Protein AF-0000000070511626 (afdb_homodimer)

Sequence (344 aa):
MTERQKRLVQNTWAIARKDEVSAGLAIMIALFKQYPEYQKQFKSFKDVPIDELPKNKRFQAHCVSIISTFGKLIELMYDPELMQASLTNVIEKHKTRGQTQEQFEEVSSSRYRGRTREANEKIAEKEKDPFAGIGPNGSDRADYSQGTGDEIAGKWVADPLLQMLQKKEEKTMTERQKRLVQNTWAIARKDEVSAGLAIMIALFKQYPEYQKQFKSFKDVPIDELPKNKRFQAHCVSIISTFGKLIELMYDPELMQASLTNVIEKHKTRGQTQEQFEEVSSSRYRGRTREANEKIAEKEKDPFAGIGPNGSDRADYSQGTGDEIAGKWVADPLLQMLQKKEEKT

Foldseek 3Di:
DDPVLLVQLLVLLVVCLVPQLQLLLLLVLLVCVVPVCVLCLPPVCSPPPSVCLSVDVVSSVVSSVVSVLLNVLSVCVVPVVVSLVSLVVVLVVVVVSPDALVNLCVCLDPVSLVSSVVSVVVVVVVPPPVCPPVDPDPPPPPPCVPQHSSNVCSCVRSVSSNVVNVVVVVVD/DDPVLLVLLLVLLVVCLVPQLQLLLLLVLLVCVVPVCVLCLPPVCSPPPSVCLSVDVVSSVVSSVVSVLLNVLSVCVVPVVVSLVSLVVVLVVVVVSPDALVNLCVCLDPVSLVSSVVSVVVVVVVPPPVCPPVDPDPPPPPPCVPQHSSNSCSCVRSVSSNVVNVVVVVVD

Nearest PDB structures (foldseek):
  8oup-assembly1_A  TM=7.625E-01  e=3.554E-05  Spisula solidissima
  1dm1-assembly1_A  TM=8.086E-01  e=1.405E-04  Aplysia limacina
  5ziq-assembly3_C  TM=8.159E-01  e=4.792E-04  Ramazzottius varieornatus
  2fam-assembly1_A  TM=8.128E-01  e=5.286E-04  Aplysia limacina
  1h97-assembly2_B  TM=7.819E-01  e=2.421E-03  Paramphistomum epiclitum

Secondary structure (DSSP, 8-state):
--HHHHHHHHHHHHHHHHTHHHHHHHHHHHHHHH-GGGGGG-GGGTTS-GGGGGG-HHHHHHHHHHHHHHHHHHHGGGSHHHHHHHHHHHHHHHHHTT--HHHHHHHHSHHHHHHHHHHHHHHHHHS--GGGS-SSSTT----TTSS-HHHHHIIIIIHHHHHHHHHHHHH-/--HHHHHHHHHHHHHHHHTHHHHHHHHHHHHHHH-GGGGGG-GGGTTS-GGGGGG-HHHHHHHHHHHHHHHHHHHGGGSHHHHHHHHHHHHHHHHHTT--HHHHHHHHSHHHHHHHHHHHHHHHHHS--GGGS-SSSTT----TTSS-HHHHHIIIIIHHHHHHHHHHHHH-

InterPro domains:
  IPR000971 Globin [PF00042] (26-108)
  IPR000971 Globin [PS01033] (1-172)
  IPR002336 Erythrocruorin [PR00611] (24-46)
  IPR002336 Erythrocruorin [PR00611] (77-100)
  IPR009050 Globin-like superfamily [SSF46458] (1-109)
  IPR012292 Globin/Protoglobin [G3DSA:1.10.490.10] (2-119)
  IPR044399 Myoglobin-like, M family globin domain [cd01040] (9-107)

pLDDT: mean 70.01, std 22.27, range [26.09, 97.5]

Solvent-accessible surface area (backbone atoms only — not comparable to full-atom values): 18968 Å² total; per-residue (Å²): 133,52,70,69,55,50,50,46,38,50,57,50,45,51,59,44,63,74,40,30,48,62,46,20,44,28,45,50,51,43,46,33,69,74,38,59,72,58,40,60,76,37,80,90,55,38,82,53,54,77,92,50,40,85,74,33,43,57,54,37,26,50,17,32,49,54,43,50,53,53,51,49,46,60,68,28,60,86,40,59,66,41,28,49,29,37,50,48,53,55,50,51,52,44,42,74,73,63,55,47,67,66,57,54,49,49,65,56,27,68,69,43,46,48,45,31,49,53,37,44,50,52,50,54,64,66,47,73,55,78,68,70,68,74,49,77,76,94,74,74,62,71,70,68,79,70,73,40,45,61,49,49,45,40,52,65,48,36,40,54,49,50,51,54,52,53,55,53,56,70,75,96,133,51,71,68,56,51,50,47,40,51,58,52,46,51,60,43,62,74,41,30,48,62,47,21,45,28,44,52,50,44,46,34,70,75,38,60,72,59,41,59,75,36,79,90,54,39,81,55,55,77,92,49,38,86,76,32,43,58,53,37,26,51,18,33,50,54,44,49,52,52,51,50,45,59,70,29,60,87,38,59,66,43,28,50,29,37,51,49,52,55,52,51,52,44,42,74,74,62,56,47,68,67,57,53,50,50,66,57,27,67,68,43,46,50,46,30,50,52,37,44,50,52,49,53,63,66,47,75,56,77,68,69,67,73,50,76,75,92,74,74,62,72,71,71,79,59,82,42,45,61,49,48,45,40,53,64,48,36,43,54,49,51,51,57,52,52,55,53,57,70,75,97

Radius of gyration: 21.23 Å; Cα contacts (8 Å, |Δi|>4): 260; chains: 2; bounding box: 42×58×58 Å

Structure (mmCIF, N/CA/C/O backbone):
data_AF-0000000070511626-model_v1
#
loop_
_entity.id
_entity.type
_entity.pdbx_description
1 polymer 'Globin 1'
#
loop_
_atom_site.group_PDB
_atom_site.id
_atom_site.type_symbol
_atom_site.label_atom_id
_atom_site.label_alt_id
_atom_site.label_comp_id
_atom_site.label_asym_id
_atom_site.label_entity_id
_atom_site.label_seq_id
_atom_site.pdbx_PDB_ins_code
_atom_site.Cartn_x
_atom_site.Cartn_y
_atom_site.Cartn_z
_atom_site.occupancy
_atom_site.B_iso_or_equiv
_atom_site.auth_seq_id
_atom_site.auth_comp_id
_atom_site.auth_asym_id
_atom_site.auth_atom_id
_atom_site.pdbx_PDB_model_num
ATOM 1 N N . MET A 1 1 ? 20.594 5.02 11.664 1 65.75 1 MET A N 1
ATOM 2 C CA . MET A 1 1 ? 19.672 5.125 12.805 1 65.75 1 MET A CA 1
ATOM 3 C C . MET A 1 1 ? 20.078 4.152 13.906 1 65.75 1 MET A C 1
ATOM 5 O O . MET A 1 1 ? 20.422 3.004 13.633 1 65.75 1 MET A O 1
ATOM 9 N N . THR A 1 2 ? 20.031 4.688 15.062 1 73.44 2 THR A N 1
ATOM 10 C CA . THR A 1 2 ? 20.359 3.832 16.203 1 73.44 2 THR A CA 1
ATOM 11 C C . THR A 1 2 ? 19.156 2.967 16.578 1 73.44 2 THR A C 1
ATOM 13 O O . THR A 1 2 ? 18.031 3.232 16.156 1 73.44 2 THR A O 1
ATOM 16 N N . GLU A 1 3 ? 19.453 1.907 17.328 1 80.31 3 GLU A N 1
ATOM 17 C CA . GLU A 1 3 ? 18.391 1.031 17.812 1 80.31 3 GLU A CA 1
ATOM 18 C C . GLU A 1 3 ? 17.375 1.801 18.656 1 80.31 3 GLU A C 1
ATOM 20 O O . GLU A 1 3 ? 16.172 1.541 18.578 1 80.31 3 GLU A O 1
ATOM 25 N N . ARG A 1 4 ? 17.859 2.641 19.469 1 71.56 4 ARG A N 1
ATOM 26 C CA . ARG A 1 4 ? 16.984 3.465 20.312 1 71.56 4 ARG A CA 1
ATOM 27 C C . ARG A 1 4 ? 16.062 4.328 19.453 1 71.56 4 ARG A C 1
ATOM 29 O O . ARG A 1 4 ? 14.875 4.457 19.734 1 71.56 4 ARG A O 1
ATOM 36 N N . GLN A 1 5 ? 16.609 4.906 18.406 1 69.38 5 GLN A N 1
ATOM 37 C CA . GLN A 1 5 ? 15.812 5.711 17.484 1 69.38 5 GLN A CA 1
ATOM 38 C C . GLN A 1 5 ? 14.75 4.867 16.781 1 69.38 5 GLN A C 1
ATOM 40 O O . GLN A 1 5 ? 13.602 5.301 16.641 1 69.38 5 GLN A O 1
ATOM 45 N N . LYS A 1 6 ? 15.156 3.67 16.438 1 74.81 6 LYS A N 1
ATOM 46 C CA . LYS A 1 6 ? 14.219 2.771 15.773 1 74.81 6 LYS A CA 1
ATOM 47 C C . LYS A 1 6 ? 13.055 2.414 16.688 1 74.81 6 LYS A C 1
ATOM 49 O O . LYS A 1 6 ? 11.898 2.424 16.266 1 74.81 6 LYS A O 1
ATOM 54 N N . ARG A 1 7 ? 13.344 2.197 17.875 1 74.25 7 ARG A N 1
ATOM 55 C CA . ARG A 1 7 ? 12.312 1.841 18.844 1 74.25 7 ARG A CA 1
ATOM 56 C C . ARG A 1 7 ? 11.367 3.014 19.094 1 74.25 7 ARG A C 1
ATOM 58 O O . ARG A 1 7 ? 10.164 2.824 19.234 1 74.25 7 ARG A O 1
ATOM 65 N N . LEU A 1 8 ? 11.945 4.16 19.141 1 67 8 LEU A N 1
ATOM 66 C CA . LEU A 1 8 ? 11.141 5.355 19.359 1 67 8 LEU A CA 1
ATOM 67 C C . LEU A 1 8 ? 10.164 5.559 18.203 1 67 8 LEU A C 1
ATOM 69 O O . LEU A 1 8 ? 8.992 5.875 18.422 1 67 8 LEU A O 1
ATOM 73 N N . VAL A 1 9 ? 10.641 5.34 17 1 69.5 9 VAL A N 1
ATOM 74 C CA . VAL A 1 9 ? 9.797 5.477 15.812 1 69.5 9 VAL A CA 1
ATOM 75 C C . VAL A 1 9 ? 8.68 4.438 15.844 1 69.5 9 VAL A C 1
ATOM 77 O O . VAL A 1 9 ? 7.516 4.758 15.602 1 69.5 9 VAL A O 1
ATOM 80 N N . GLN A 1 10 ? 9.039 3.266 16.219 1 74.56 10 GLN A N 1
ATOM 81 C CA . GLN A 1 10 ? 8.07 2.178 16.266 1 74.56 10 GLN A CA 1
ATOM 82 C C . GLN A 1 10 ? 7 2.441 17.328 1 74.56 10 GLN A C 1
ATOM 84 O O . GLN A 1 10 ? 5.812 2.217 17.094 1 74.56 10 GLN A O 1
ATOM 89 N N . ASN A 1 11 ? 7.375 2.926 18.391 1 67.75 11 ASN A N 1
ATOM 90 C CA . ASN A 1 11 ? 6.441 3.195 19.484 1 67.75 11 ASN A CA 1
ATOM 91 C C . ASN A 1 11 ? 5.5 4.348 19.141 1 67.75 11 ASN A C 1
ATOM 93 O O . ASN A 1 11 ? 4.309 4.301 19.453 1 67.75 11 ASN A O 1
ATOM 97 N N . THR A 1 12 ? 6.039 5.332 18.516 1 63.62 12 THR A N 1
ATOM 98 C CA . THR A 1 12 ? 5.23 6.473 18.109 1 63.62 12 THR A CA 1
ATOM 99 C C . THR A 1 12 ? 4.199 6.062 17.062 1 63.62 12 THR A C 1
ATOM 101 O O . THR A 1 12 ? 3.045 6.488 17.109 1 63.62 12 THR A O 1
ATOM 104 N N . TRP A 1 13 ? 4.656 5.18 16.25 1 73.88 13 TRP A N 1
ATOM 105 C CA . TRP A 1 13 ? 3.789 4.75 15.156 1 73.88 13 TRP A CA 1
ATOM 106 C C . TRP A 1 13 ? 2.701 3.807 15.664 1 73.88 13 TRP A C 1
ATOM 108 O O . TRP A 1 13 ? 1.622 3.723 15.07 1 73.88 13 TRP A O 1
ATOM 118 N N . ALA A 1 14 ? 2.967 3.168 16.75 1 70.38 14 ALA A N 1
ATOM 119 C CA . ALA A 1 14 ? 1.997 2.236 17.312 1 70.38 14 ALA A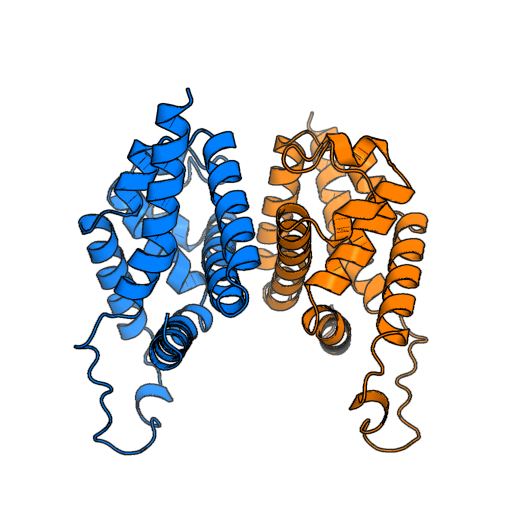 CA 1
ATOM 120 C C . ALA A 1 14 ? 0.678 2.939 17.625 1 70.38 14 ALA A C 1
ATOM 122 O O . ALA A 1 14 ? -0.395 2.352 17.469 1 70.38 14 ALA A O 1
ATOM 123 N N . ILE A 1 15 ? 0.713 4.164 17.906 1 65.56 15 ILE A N 1
ATOM 124 C CA . ILE A 1 15 ? -0.483 4.941 18.219 1 65.56 15 ILE A CA 1
ATOM 125 C C . ILE A 1 15 ? -1.298 5.164 16.953 1 65.56 15 ILE A C 1
ATOM 127 O O . ILE A 1 15 ? -2.516 4.969 16.938 1 65.56 15 ILE A O 1
ATOM 131 N N . ALA A 1 16 ? -0.649 5.586 15.875 1 66.06 16 ALA A N 1
ATOM 132 C CA . ALA A 1 16 ? -1.315 5.824 14.594 1 66.06 16 ALA A CA 1
ATOM 133 C C . ALA A 1 16 ? -1.946 4.539 14.062 1 66.06 16 ALA A C 1
ATOM 135 O O . ALA A 1 16 ? -3.018 4.578 13.453 1 66.06 16 ALA A O 1
ATOM 136 N N . ARG A 1 17 ? -1.312 3.455 14.398 1 76.56 17 ARG A N 1
ATOM 137 C CA . ARG A 1 17 ? -1.762 2.176 13.852 1 76.56 17 ARG A CA 1
ATOM 138 C C . ARG A 1 17 ? -3.025 1.695 14.562 1 76.56 17 ARG A C 1
ATOM 140 O O . ARG A 1 17 ? -3.783 0.895 14.008 1 76.56 17 ARG A O 1
ATOM 147 N N . LYS A 1 18 ? -3.256 2.166 15.734 1 77 18 LYS A N 1
ATOM 148 C CA . LYS A 1 18 ? -4.426 1.73 16.5 1 77 18 LYS A CA 1
ATOM 149 C C . LYS A 1 18 ? -5.719 2.174 15.812 1 77 18 LYS A C 1
ATOM 151 O O . LYS A 1 18 ? -6.719 1.454 15.844 1 77 18 LYS A O 1
ATOM 156 N N . ASP A 1 19 ? -5.699 3.33 15.242 1 80.44 19 ASP A N 1
ATOM 157 C CA . ASP A 1 19 ? -6.812 3.854 14.453 1 80.44 19 ASP A CA 1
ATOM 158 C C . ASP A 1 19 ? -6.316 4.484 13.156 1 80.44 19 ASP A C 1
ATOM 160 O O . ASP A 1 19 ? -6.129 5.703 13.086 1 80.44 19 ASP A O 1
ATOM 164 N N . GLU A 1 20 ? -6.203 3.658 12.242 1 85.19 20 GLU A N 1
ATOM 165 C CA . GLU A 1 20 ? -5.578 4.074 10.992 1 85.19 20 GLU A CA 1
ATOM 166 C C . GLU A 1 20 ? -6.461 5.059 10.234 1 85.19 20 GLU A C 1
ATOM 168 O O . GLU A 1 20 ? -5.957 5.984 9.594 1 85.19 20 GLU A O 1
ATOM 173 N N . VAL A 1 21 ? -7.77 4.887 10.336 1 87.69 21 VAL A N 1
ATOM 174 C CA . VAL A 1 21 ? -8.688 5.793 9.648 1 87.69 21 VAL A CA 1
ATOM 175 C C . VAL A 1 21 ? -8.555 7.199 10.227 1 87.69 21 VAL A C 1
ATOM 177 O O . VAL A 1 21 ? -8.312 8.156 9.484 1 87.69 21 VAL A O 1
ATOM 180 N N . SER A 1 22 ? -8.602 7.297 11.516 1 83.12 22 SER A N 1
ATOM 181 C CA . SER A 1 22 ? -8.531 8.602 12.164 1 83.12 22 SER A CA 1
ATOM 182 C C . SER A 1 22 ? -7.188 9.273 11.922 1 83.12 22 SER A C 1
ATOM 184 O O . SER A 1 22 ? -7.129 10.484 11.664 1 83.12 22 SER A O 1
ATOM 186 N N . ALA A 1 23 ? -6.129 8.484 12.039 1 81.5 23 ALA A N 1
ATOM 187 C CA . ALA A 1 23 ? -4.797 9.039 11.797 1 81.5 23 ALA A CA 1
ATOM 188 C C . ALA A 1 23 ? -4.668 9.547 10.367 1 81.5 23 ALA A C 1
ATOM 190 O O . ALA A 1 23 ? -4.16 10.648 10.133 1 81.5 23 ALA A O 1
ATOM 191 N N . GLY A 1 24 ? -5.125 8.789 9.406 1 86.5 24 GLY A N 1
ATOM 192 C CA . GLY A 1 24 ? -5.086 9.188 8.008 1 86.5 24 GLY A CA 1
ATOM 193 C C . GLY A 1 24 ? -5.941 10.406 7.711 1 86.5 24 GLY A C 1
ATOM 194 O O . GLY A 1 24 ? -5.535 11.289 6.949 1 86.5 24 GLY A O 1
ATOM 195 N N . LEU A 1 25 ? -7.117 10.43 8.305 1 86.38 25 LEU A N 1
ATOM 196 C CA . LEU A 1 25 ? -8 11.578 8.148 1 86.38 25 LEU A CA 1
ATOM 197 C C . LEU A 1 25 ? -7.32 12.859 8.625 1 86.38 25 LEU A C 1
ATOM 199 O O . LEU A 1 25 ? -7.395 13.891 7.961 1 86.38 25 LEU A O 1
ATOM 203 N N . ALA A 1 26 ? -6.707 12.789 9.75 1 79.94 26 ALA A N 1
ATOM 204 C CA . ALA A 1 26 ? -6.047 13.969 10.32 1 79.94 26 ALA A CA 1
ATOM 205 C C . ALA A 1 26 ? -4.996 14.516 9.359 1 79.94 26 ALA A C 1
ATOM 207 O O . ALA A 1 26 ? -4.934 15.727 9.125 1 79.94 26 ALA A O 1
ATOM 208 N N . ILE A 1 27 ? -4.27 13.641 8.75 1 81.44 27 ILE A N 1
ATOM 209 C CA . ILE A 1 27 ? -3.182 14.023 7.859 1 81.44 27 ILE A CA 1
ATOM 210 C C . ILE A 1 27 ? -3.752 14.586 6.559 1 81.44 27 ILE A C 1
ATOM 212 O O . ILE A 1 27 ? -3.354 15.664 6.113 1 81.44 27 ILE A O 1
ATOM 216 N N . MET A 1 28 ? -4.672 13.922 6.012 1 88.56 28 MET A N 1
ATOM 217 C CA . MET A 1 28 ? -5.176 14.266 4.684 1 88.56 28 MET A CA 1
ATOM 218 C C . MET A 1 28 ? -6.074 15.5 4.742 1 88.56 28 MET A C 1
ATOM 220 O O . MET A 1 28 ? -6.031 16.344 3.85 1 88.56 28 MET A O 1
ATOM 224 N N . ILE A 1 29 ? -6.84 15.578 5.762 1 85.81 29 ILE A N 1
ATOM 225 C CA . ILE A 1 29 ? -7.699 16.75 5.91 1 85.81 29 ILE A CA 1
ATOM 226 C C . ILE A 1 29 ? -6.844 18 6.137 1 85.81 29 ILE A C 1
ATOM 228 O O . ILE A 1 29 ? -7.121 19.062 5.574 1 85.81 29 ILE A O 1
ATOM 232 N N . ALA A 1 30 ? -5.801 17.891 6.98 1 80.94 30 ALA A N 1
ATOM 233 C CA . ALA A 1 30 ? -4.879 19.016 7.16 1 80.94 30 ALA A CA 1
ATOM 234 C C . ALA A 1 30 ? -4.277 19.438 5.824 1 80.94 30 ALA A C 1
ATOM 236 O O . ALA A 1 30 ? -4.141 20.641 5.555 1 80.94 30 ALA A O 1
ATOM 237 N N . LEU A 1 31 ? -3.973 18.5 4.973 1 86.06 31 LEU A N 1
ATOM 238 C CA . LEU A 1 31 ? -3.408 18.781 3.658 1 86.06 31 LEU A CA 1
ATOM 239 C C . LEU A 1 31 ? -4.41 19.516 2.783 1 86.06 31 LEU A C 1
ATOM 241 O O . LEU A 1 31 ? -4.074 20.547 2.186 1 86.06 31 LEU A O 1
ATOM 245 N N . PHE A 1 32 ? -5.594 19.062 2.752 1 91.06 32 PHE A N 1
ATOM 246 C CA . PHE A 1 32 ? -6.602 19.641 1.87 1 91.06 32 PHE A CA 1
ATOM 247 C C . PHE A 1 32 ? -7.066 21 2.391 1 91.06 32 PHE A C 1
ATOM 249 O O . PHE A 1 32 ? -7.484 21.859 1.613 1 91.06 32 PHE A O 1
ATOM 256 N N . LYS A 1 33 ? -7.004 21.141 3.65 1 85.75 33 LYS A N 1
ATOM 257 C CA . LYS A 1 33 ? -7.324 22.453 4.203 1 85.75 33 LYS A CA 1
ATOM 258 C C . LYS A 1 33 ? -6.25 23.469 3.852 1 85.75 33 LYS A C 1
ATOM 260 O O . LYS A 1 33 ? -6.559 24.641 3.566 1 85.75 33 LYS A O 1
ATOM 265 N N . GLN A 1 34 ? -5.062 23.031 3.879 1 85 34 GLN A N 1
ATOM 266 C CA . GLN A 1 34 ? -3.949 23.922 3.549 1 85 34 GLN A CA 1
ATOM 267 C C . GLN A 1 34 ? -3.852 24.141 2.043 1 85 34 GLN A C 1
ATOM 269 O O . GLN A 1 34 ? -3.508 25.234 1.592 1 85 34 GLN A O 1
ATOM 274 N N . TYR A 1 35 ? -4.07 23.109 1.291 1 89.25 35 TYR A N 1
ATOM 275 C CA . TYR A 1 35 ? -4.012 23.156 -0.166 1 89.25 35 TYR A CA 1
ATOM 276 C C . TYR A 1 35 ? -5.262 22.531 -0.782 1 89.25 35 TYR A C 1
ATOM 278 O O . TYR A 1 35 ? -5.215 21.422 -1.31 1 89.25 35 TYR A O 1
ATOM 286 N N . PRO A 1 36 ? -6.332 23.312 -0.863 1 92.5 36 PRO A N 1
ATOM 287 C CA . PRO A 1 36 ? -7.617 22.766 -1.303 1 92.5 36 PRO A CA 1
ATOM 288 C C . PRO A 1 36 ? -7.578 22.25 -2.736 1 92.5 36 PRO A C 1
ATOM 290 O O . PRO A 1 36 ? -8.297 21.297 -3.074 1 92.5 36 PRO A O 1
ATOM 293 N N . GLU A 1 37 ? -6.75 22.719 -3.555 1 93 37 GLU A N 1
ATOM 294 C CA . GLU A 1 37 ? -6.676 22.312 -4.953 1 93 37 GLU A CA 1
ATOM 295 C C . GLU A 1 37 ? -6.105 20.906 -5.086 1 93 37 GLU A C 1
ATOM 297 O O . GLU A 1 37 ? -6.301 20.25 -6.109 1 93 37 GLU A O 1
ATOM 302 N N . TYR A 1 38 ? -5.406 20.453 -4.066 1 91.38 38 TYR A N 1
ATOM 303 C CA . TYR A 1 38 ? -4.789 19.141 -4.129 1 91.38 38 TYR A CA 1
ATOM 304 C C . TYR A 1 38 ? -5.848 18.047 -4.16 1 91.38 38 TYR A C 1
ATOM 306 O O . TYR A 1 38 ? -5.609 16.953 -4.699 1 91.38 38 TYR A O 1
ATOM 314 N N . GLN A 1 39 ? -6.984 18.312 -3.586 1 94.38 39 GLN A N 1
ATOM 315 C CA . GLN A 1 39 ? -8.047 17.297 -3.586 1 94.38 39 GLN A CA 1
ATOM 316 C C . GLN A 1 39 ? -8.43 16.906 -5.008 1 94.38 39 GLN A C 1
ATOM 318 O O . GLN A 1 39 ? -8.773 15.758 -5.27 1 94.38 39 GLN A O 1
ATOM 323 N N . LYS A 1 40 ? -8.312 17.781 -5.938 1 94.44 40 LYS A N 1
ATOM 324 C CA . LYS A 1 40 ? -8.711 17.578 -7.328 1 94.44 40 LYS A CA 1
ATOM 325 C C . LYS A 1 40 ? -7.844 16.516 -7.992 1 94.44 40 LYS A C 1
ATOM 327 O O . LYS A 1 40 ? -8.219 15.953 -9.023 1 94.44 40 LYS A O 1
ATOM 332 N N . GLN A 1 41 ? -6.742 16.234 -7.395 1 91.69 41 GLN A N 1
ATOM 333 C CA . GLN A 1 41 ? -5.82 15.25 -7.949 1 91.69 41 GLN A CA 1
ATOM 334 C C . GLN A 1 41 ? -6.242 13.828 -7.582 1 91.69 41 GLN A C 1
ATOM 336 O O . GLN A 1 41 ? -5.664 12.859 -8.07 1 91.69 41 GLN A O 1
ATOM 341 N N . PHE A 1 42 ? -7.227 13.742 -6.73 1 93.5 42 PHE A N 1
ATOM 342 C CA . PHE A 1 42 ? -7.746 12.445 -6.309 1 93.5 42 PHE A CA 1
ATOM 343 C C . PHE A 1 42 ? -9.078 12.148 -6.984 1 93.5 42 PHE A C 1
ATOM 345 O O . PHE A 1 42 ? -10.141 12.523 -6.477 1 93.5 42 PHE A O 1
ATOM 352 N N . LYS A 1 43 ? -9.023 11.391 -8.016 1 91.5 43 LYS A N 1
ATOM 353 C CA . LYS A 1 43 ? -10.164 11.18 -8.898 1 91.5 43 LYS A CA 1
ATOM 354 C C . LYS A 1 43 ? -11.352 10.617 -8.125 1 91.5 43 LYS A C 1
ATOM 356 O O . LYS A 1 43 ? -12.5 10.992 -8.375 1 91.5 43 LYS A O 1
ATOM 361 N N . SER A 1 44 ? -11.188 9.828 -7.199 1 92.12 44 SER A N 1
ATOM 362 C CA . SER A 1 44 ? -12.242 9.07 -6.531 1 92.12 44 SER A CA 1
ATOM 363 C C . SER A 1 44 ? -13.047 9.961 -5.586 1 92.12 44 SER A C 1
ATOM 365 O O . SER A 1 44 ? -14.172 9.625 -5.211 1 92.12 44 SER A O 1
ATOM 367 N N . PHE A 1 45 ? -12.5 11.055 -5.203 1 95.94 45 PHE A N 1
ATOM 368 C CA . PHE A 1 45 ? -13.219 11.906 -4.262 1 95.94 45 PHE A CA 1
ATOM 369 C C . PHE A 1 45 ? -12.914 13.375 -4.508 1 95.94 45 PHE A C 1
ATOM 371 O O . PHE A 1 45 ? -12.953 14.188 -3.584 1 95.94 45 PHE A O 1
ATOM 378 N N . LYS A 1 46 ? -12.617 13.727 -5.719 1 95.38 46 LYS A N 1
ATOM 379 C CA . LYS A 1 46 ? -12.234 15.086 -6.078 1 95.38 46 LYS A CA 1
ATOM 380 C C . LYS A 1 46 ? -13.398 16.047 -5.883 1 95.38 46 LYS A C 1
ATOM 382 O O . LYS A 1 46 ? -13.195 17.234 -5.609 1 95.38 46 LYS A O 1
ATOM 387 N N . ASP A 1 47 ? -14.602 15.547 -5.969 1 95.62 47 ASP A N 1
ATOM 388 C CA . ASP A 1 47 ? -15.766 16.422 -5.938 1 95.62 47 ASP A CA 1
ATOM 389 C C . ASP A 1 47 ? -16.5 16.297 -4.609 1 95.62 47 ASP A C 1
ATOM 391 O O . ASP A 1 47 ? -17.594 16.875 -4.438 1 95.62 47 ASP A O 1
ATOM 395 N N . VAL A 1 48 ? -16.047 15.562 -3.734 1 96.5 48 VAL A N 1
ATOM 396 C CA . VAL A 1 48 ? -16.672 15.414 -2.424 1 96.5 48 VAL A CA 1
ATOM 397 C C . VAL A 1 48 ? -16.359 16.641 -1.562 1 96.5 48 VAL A C 1
ATOM 399 O O . VAL A 1 48 ? -15.203 17.016 -1.407 1 96.5 48 VAL A O 1
ATOM 402 N N . PRO A 1 49 ? -17.391 17.281 -1.027 1 96.81 49 PRO A N 1
ATOM 403 C CA . PRO A 1 49 ? -17.125 18.406 -0.124 1 96.81 49 PRO A CA 1
ATOM 404 C C . PRO A 1 49 ? -16.25 18 1.062 1 96.81 49 PRO A C 1
ATOM 406 O O . PRO A 1 49 ? -16.406 16.906 1.606 1 96.81 49 PRO A O 1
ATOM 409 N N . ILE A 1 50 ? -15.359 18.875 1.494 1 93.5 50 ILE A N 1
ATOM 410 C CA . ILE A 1 50 ? -14.344 18.594 2.502 1 93.5 50 ILE A CA 1
ATOM 411 C C . ILE A 1 50 ? -15.008 18.141 3.795 1 93.5 50 ILE A C 1
ATOM 413 O O . ILE A 1 50 ? -14.484 17.266 4.492 1 93.5 50 ILE A O 1
ATOM 417 N N . ASP A 1 51 ? -16.172 18.672 4.164 1 93.31 51 ASP A N 1
ATOM 418 C CA . ASP A 1 51 ? -16.875 18.344 5.402 1 93.31 51 ASP A CA 1
ATOM 419 C C . ASP A 1 51 ? -17.5 16.953 5.328 1 93.31 51 ASP A C 1
ATOM 421 O O . ASP A 1 51 ? -17.859 16.375 6.355 1 93.31 51 ASP A O 1
ATOM 425 N N . GLU A 1 52 ? -17.531 16.375 4.141 1 96.81 52 GLU A N 1
ATOM 426 C CA . GLU A 1 52 ? -18.141 15.062 3.943 1 96.81 52 GLU A CA 1
ATOM 427 C C . GLU A 1 52 ? -17.062 14 3.729 1 96.81 52 GLU A C 1
ATOM 429 O O . GLU A 1 52 ? -17.359 12.805 3.795 1 96.81 52 GLU A O 1
ATOM 434 N N . LEU A 1 53 ? -15.859 14.414 3.592 1 95.31 53 LEU A N 1
ATOM 435 C CA . LEU A 1 53 ? -14.758 13.508 3.275 1 95.31 53 LEU A CA 1
ATOM 436 C C . LEU A 1 53 ? -14.578 12.469 4.379 1 95.31 53 LEU A C 1
ATOM 438 O O . LEU A 1 53 ? -14.391 11.281 4.094 1 95.31 53 LEU A O 1
ATOM 442 N N . PRO A 1 54 ? -14.727 12.898 5.672 1 93.88 54 PRO A N 1
ATOM 443 C CA . PRO A 1 54 ? -14.477 11.922 6.734 1 93.88 54 PRO A CA 1
ATOM 444 C C . PRO A 1 54 ? -15.438 10.742 6.691 1 93.88 54 PRO A C 1
ATOM 446 O O . PRO A 1 54 ? -15.109 9.656 7.184 1 93.88 54 PRO A O 1
ATOM 449 N N . LYS A 1 55 ? -16.531 10.859 6.043 1 95.38 55 LYS A N 1
ATOM 450 C CA . LYS A 1 55 ? -17.531 9.797 5.992 1 95.38 55 LYS A CA 1
ATOM 451 C C . LYS A 1 55 ? -17.453 9.039 4.672 1 95.38 55 LYS A C 1
ATOM 453 O O . LYS A 1 55 ? -18.094 7.996 4.516 1 95.38 55 LYS A O 1
ATOM 458 N N . ASN A 1 56 ? -16.719 9.523 3.77 1 96.81 56 ASN A N 1
ATOM 459 C CA . ASN A 1 56 ? -16.578 8.891 2.461 1 96.81 56 ASN A CA 1
ATOM 460 C C . ASN A 1 56 ? -15.68 7.656 2.531 1 96.81 56 ASN A C 1
ATOM 462 O O . ASN A 1 56 ? -14.516 7.746 2.926 1 96.81 56 ASN A O 1
ATOM 466 N N . LYS A 1 57 ? -16.172 6.551 2.139 1 95.75 57 LYS A N 1
ATOM 467 C CA . LYS A 1 57 ? -15.461 5.285 2.318 1 95.75 57 LYS A CA 1
ATOM 468 C C . LYS A 1 57 ? -14.234 5.207 1.413 1 95.75 57 LYS A C 1
ATOM 470 O O . LYS A 1 57 ? -13.219 4.617 1.786 1 95.75 57 LYS A O 1
ATOM 475 N N . ARG A 1 58 ? -14.328 5.785 0.253 1 95.88 58 ARG A N 1
ATOM 476 C CA . ARG A 1 58 ? -13.172 5.801 -0.632 1 95.88 58 ARG A CA 1
ATOM 477 C C . ARG A 1 58 ? -12.039 6.641 -0.04 1 95.88 58 ARG A C 1
ATOM 479 O O . ARG A 1 58 ? -10.867 6.262 -0.123 1 95.88 58 ARG A O 1
ATOM 486 N N . PHE A 1 59 ? -12.398 7.723 0.51 1 97.5 59 PHE A N 1
ATOM 487 C CA . PHE A 1 59 ? -11.43 8.578 1.18 1 97.5 59 PHE A CA 1
ATOM 488 C C . PHE A 1 59 ? -10.859 7.887 2.41 1 97.5 59 PHE A C 1
ATOM 490 O O . PHE A 1 59 ? -9.641 7.91 2.635 1 97.5 59 PHE A O 1
ATOM 497 N N . GLN A 1 60 ? -11.648 7.258 3.162 1 96 60 GLN A N 1
ATOM 498 C CA . GLN A 1 60 ? -11.18 6.508 4.324 1 96 60 GLN A CA 1
ATOM 499 C C . GLN A 1 60 ? -10.195 5.418 3.914 1 96 60 GLN A C 1
ATOM 501 O O . GLN A 1 60 ? -9.172 5.215 4.574 1 96 60 GLN A O 1
ATOM 506 N N . ALA A 1 61 ? -10.547 4.75 2.859 1 96.12 61 ALA A N 1
ATOM 507 C CA . ALA A 1 61 ? -9.664 3.701 2.363 1 96.12 61 ALA A CA 1
ATOM 508 C C . ALA A 1 61 ? -8.297 4.27 1.98 1 96.12 61 ALA A C 1
ATOM 510 O O . ALA A 1 61 ? -7.27 3.643 2.227 1 96.12 61 ALA A O 1
ATOM 511 N N . HIS A 1 62 ? -8.297 5.387 1.327 1 95.75 62 HIS A N 1
ATOM 512 C CA . HIS A 1 62 ? -7.031 6.039 1.009 1 95.75 62 HIS A CA 1
ATOM 513 C C . HIS A 1 62 ? -6.258 6.387 2.275 1 95.75 62 HIS A C 1
ATOM 515 O O . HIS A 1 62 ? -5.039 6.219 2.33 1 95.75 62 HIS A O 1
ATOM 521 N N . CYS A 1 63 ? -6.926 6.859 3.277 1 90.69 63 CYS A N 1
ATOM 522 C CA . CYS A 1 63 ? -6.305 7.184 4.559 1 90.69 63 CYS A CA 1
ATOM 523 C C . CYS A 1 63 ? -5.66 5.953 5.18 1 90.69 63 CYS A C 1
ATOM 525 O O . CYS A 1 63 ? -4.516 6.008 5.633 1 90.69 63 CYS A O 1
ATOM 527 N N . VAL A 1 64 ? -6.375 4.895 5.156 1 92 64 VAL A N 1
ATOM 528 C CA . VAL A 1 64 ? -5.836 3.635 5.652 1 92 64 VAL A CA 1
ATOM 529 C C . VAL A 1 64 ? -4.57 3.271 4.879 1 92 64 VAL A C 1
ATOM 531 O O . VAL A 1 64 ? -3.564 2.875 5.473 1 92 64 VAL A O 1
ATOM 534 N N . SER A 1 65 ? -4.621 3.396 3.576 1 94 65 SER A N 1
ATOM 535 C CA . SER A 1 65 ? -3.492 3.041 2.721 1 94 65 SER A CA 1
ATOM 536 C C . SER A 1 65 ? -2.262 3.877 3.053 1 94 65 SER A C 1
ATOM 538 O O . SER A 1 65 ? -1.138 3.369 3.041 1 94 65 SER A O 1
ATOM 540 N N . ILE A 1 66 ? -2.441 5.152 3.309 1 89.75 66 ILE A N 1
ATOM 541 C CA . ILE A 1 66 ? -1.332 6.043 3.637 1 89.75 66 ILE A CA 1
ATOM 542 C C . ILE A 1 66 ? -0.671 5.586 4.934 1 89.75 66 ILE A C 1
ATOM 544 O O . ILE A 1 66 ? 0.553 5.453 5.004 1 89.75 66 ILE A O 1
ATOM 548 N N . ILE A 1 67 ? -1.45 5.324 5.934 1 85 67 ILE A N 1
ATOM 549 C CA . ILE A 1 67 ? -0.936 4.922 7.238 1 85 67 ILE A CA 1
ATOM 550 C C . ILE A 1 67 ? -0.275 3.549 7.129 1 85 67 ILE A C 1
ATOM 552 O O . ILE A 1 67 ? 0.787 3.316 7.715 1 85 67 ILE A O 1
ATOM 556 N N . SER A 1 68 ? -0.886 2.664 6.348 1 89.25 68 SER A N 1
ATOM 557 C CA . SER A 1 68 ? -0.323 1.333 6.145 1 89.25 68 SER A CA 1
ATOM 558 C C . SER A 1 68 ? 1.022 1.406 5.43 1 89.25 68 SER A C 1
ATOM 560 O O . SER A 1 68 ? 1.953 0.672 5.77 1 89.25 68 SER A O 1
ATOM 562 N N . THR A 1 69 ? 1.094 2.215 4.449 1 89.44 69 THR A N 1
ATOM 563 C CA . THR A 1 69 ? 2.338 2.391 3.707 1 89.44 69 THR A CA 1
ATOM 564 C C . THR A 1 69 ? 3.449 2.891 4.625 1 89.44 69 THR A C 1
ATOM 566 O O . THR A 1 69 ? 4.551 2.338 4.633 1 89.44 69 THR A O 1
ATOM 569 N N . PHE A 1 70 ? 3.178 3.867 5.457 1 84.56 70 PHE A N 1
ATOM 570 C CA . PHE A 1 70 ? 4.172 4.371 6.395 1 84.56 70 PHE A CA 1
ATOM 571 C C . PHE A 1 70 ? 4.531 3.312 7.43 1 84.56 70 PHE A C 1
ATOM 573 O O . PHE A 1 70 ? 5.695 3.176 7.809 1 84.56 70 PHE A O 1
ATOM 580 N N . GLY A 1 71 ? 3.531 2.645 7.875 1 84.75 71 GLY A N 1
ATOM 581 C CA . GLY A 1 71 ? 3.791 1.549 8.789 1 84.75 71 GLY A CA 1
ATOM 582 C C . GLY A 1 71 ? 4.73 0.502 8.219 1 84.75 71 GLY A C 1
ATOM 583 O O . GLY A 1 71 ? 5.621 0.012 8.922 1 84.75 71 GLY A O 1
ATOM 584 N N . LYS A 1 72 ? 4.516 0.237 7.031 1 89.88 72 LYS A N 1
ATOM 585 C CA . LYS A 1 72 ? 5.379 -0.753 6.395 1 89.88 72 LYS A CA 1
ATOM 586 C C . LYS A 1 72 ? 6.812 -0.242 6.285 1 89.88 72 LYS A C 1
ATOM 588 O O . LYS A 1 72 ? 7.766 -0.99 6.52 1 89.88 72 LYS A O 1
ATOM 593 N N . LEU A 1 73 ? 6.969 0.998 5.887 1 86.94 73 LEU A N 1
ATOM 594 C CA . LEU A 1 73 ? 8.305 1.583 5.805 1 86.94 73 LEU A CA 1
ATOM 595 C C . LEU A 1 73 ? 9.016 1.496 7.148 1 86.94 73 LEU A C 1
ATOM 597 O O . LEU A 1 73 ? 10.211 1.186 7.203 1 86.94 73 LEU A O 1
ATOM 601 N N . ILE A 1 74 ? 8.312 1.728 8.156 1 83.31 74 ILE A N 1
ATOM 602 C CA . ILE A 1 74 ? 8.883 1.667 9.5 1 83.31 74 ILE A CA 1
ATOM 603 C C . ILE A 1 74 ? 9.312 0.237 9.82 1 83.31 74 ILE A C 1
ATOM 605 O O . ILE A 1 74 ? 10.367 0.018 10.414 1 83.31 74 ILE A O 1
ATOM 609 N N . GLU A 1 75 ? 8.539 -0.696 9.461 1 86.62 75 GLU A N 1
ATOM 610 C CA . GLU A 1 75 ? 8.898 -2.098 9.656 1 86.62 75 GLU A CA 1
ATOM 611 C C . GLU A 1 75 ? 10.164 -2.459 8.883 1 86.62 75 GLU A C 1
ATOM 613 O O . GLU A 1 75 ? 10.938 -3.311 9.32 1 86.62 75 GLU A O 1
ATOM 618 N N . LEU A 1 76 ? 10.398 -1.822 7.789 1 88.88 76 LEU A N 1
ATOM 619 C CA . LEU A 1 76 ? 11.5 -2.172 6.906 1 88.88 76 LEU A CA 1
ATOM 620 C C . LEU A 1 76 ? 12.781 -1.443 7.316 1 88.88 76 LEU A C 1
ATOM 622 O O . LEU A 1 76 ? 13.82 -1.61 6.684 1 88.88 76 LEU A O 1
ATOM 626 N N . MET A 1 77 ? 12.719 -0.711 8.367 1 83.06 77 MET A N 1
ATOM 627 C CA . MET A 1 77 ? 13.867 0.09 8.789 1 83.06 77 MET A CA 1
ATOM 628 C C . MET A 1 77 ? 15.047 -0.801 9.141 1 83.06 77 MET A C 1
ATOM 630 O O . MET A 1 77 ? 16.188 -0.34 9.172 1 83.06 77 MET A O 1
ATOM 634 N N . TYR A 1 78 ? 14.844 -2.041 9.367 1 85.81 78 TYR A N 1
ATOM 635 C CA . TYR A 1 78 ? 15.914 -2.975 9.703 1 85.81 78 TYR A CA 1
ATOM 636 C C . TYR A 1 78 ? 16.578 -3.514 8.438 1 85.81 78 TYR A C 1
ATOM 638 O O . TYR A 1 78 ? 17.578 -4.238 8.516 1 85.81 78 TYR A O 1
ATOM 646 N N . ASP A 1 79 ? 16.109 -3.248 7.289 1 89.12 79 ASP A N 1
ATOM 647 C CA . ASP A 1 79 ? 16.703 -3.482 5.969 1 89.12 79 ASP A CA 1
ATOM 648 C C . ASP A 1 79 ? 16.734 -2.197 5.148 1 89.12 79 ASP A C 1
ATOM 650 O O . ASP A 1 79 ? 15.852 -1.963 4.312 1 89.12 79 ASP A O 1
ATOM 654 N N . PRO A 1 80 ? 17.75 -1.451 5.332 1 85.19 80 PRO A N 1
ATOM 655 C CA . PRO A 1 80 ? 17.797 -0.109 4.746 1 85.19 80 PRO A CA 1
ATOM 656 C C . PRO A 1 80 ? 17.688 -0.125 3.225 1 85.19 80 PRO A C 1
ATOM 658 O O . PRO A 1 80 ? 17.078 0.779 2.637 1 85.19 80 PRO A O 1
ATOM 661 N N . GLU A 1 81 ? 18.234 -1.07 2.561 1 90.56 81 GLU A N 1
ATOM 662 C CA . GLU A 1 81 ? 18.156 -1.146 1.105 1 90.56 81 GLU A CA 1
ATOM 663 C C . GLU A 1 81 ? 16.719 -1.397 0.646 1 90.56 81 GLU A C 1
ATOM 665 O O . GLU A 1 81 ? 16.25 -0.769 -0.303 1 90.56 81 GLU A O 1
ATOM 670 N N . LEU A 1 82 ? 16.109 -2.244 1.351 1 93.19 82 LEU A N 1
ATOM 671 C CA . LEU A 1 82 ? 14.727 -2.557 1.007 1 93.19 82 LEU A CA 1
ATOM 672 C C . LEU A 1 82 ? 13.805 -1.391 1.351 1 93.19 82 LEU A C 1
ATOM 674 O O . LEU A 1 82 ? 12.867 -1.097 0.609 1 93.19 82 LEU A O 1
ATOM 678 N N . MET A 1 83 ? 14.062 -0.8 2.48 1 89 83 MET A N 1
ATOM 679 C CA . MET A 1 83 ? 13.281 0.379 2.85 1 89 83 MET A CA 1
ATOM 680 C C . MET A 1 83 ? 13.406 1.468 1.79 1 89 83 MET A C 1
ATOM 682 O O . MET A 1 83 ? 12.406 2.057 1.377 1 89 83 MET A O 1
ATOM 686 N N . GLN A 1 84 ? 14.609 1.693 1.355 1 86.44 84 GLN A N 1
ATOM 687 C CA . GLN A 1 84 ? 14.852 2.713 0.342 1 86.44 84 GLN A CA 1
ATOM 688 C C . GLN A 1 84 ? 14.164 2.361 -0.973 1 86.44 84 GLN A C 1
ATOM 690 O O . GLN A 1 84 ? 13.602 3.236 -1.64 1 86.44 84 GLN A O 1
ATOM 695 N N . ALA A 1 85 ? 14.266 1.177 -1.354 1 91.88 85 ALA A N 1
ATOM 696 C CA . ALA A 1 85 ? 13.594 0.731 -2.57 1 91.88 85 ALA A CA 1
ATOM 697 C C . ALA A 1 85 ? 12.086 0.936 -2.471 1 91.88 85 ALA A C 1
ATOM 699 O O . ALA A 1 85 ? 11.445 1.371 -3.43 1 91.88 85 ALA A O 1
ATOM 700 N N . SER A 1 86 ? 11.5 0.597 -1.294 1 92.44 86 SER A N 1
ATOM 701 C CA . SER A 1 86 ? 10.07 0.771 -1.072 1 92.44 86 SER A CA 1
ATOM 702 C C . SER A 1 86 ? 9.672 2.24 -1.154 1 92.44 86 SER A C 1
ATOM 704 O O . SER A 1 86 ? 8.672 2.584 -1.788 1 92.44 86 SER A O 1
ATOM 706 N N . LEU A 1 87 ? 10.438 3.027 -0.538 1 87.12 87 LEU A N 1
ATOM 707 C CA . LEU A 1 87 ? 10.18 4.461 -0.581 1 87.12 87 LEU A CA 1
ATOM 708 C C . LEU A 1 87 ? 10.273 4.988 -2.01 1 87.12 87 LEU A C 1
ATOM 710 O O . LEU A 1 87 ? 9.438 5.793 -2.434 1 87.12 87 LEU A O 1
ATOM 714 N N . THR A 1 88 ? 11.242 4.57 -2.719 1 86.88 88 THR A N 1
ATOM 715 C CA . THR A 1 88 ? 11.398 4.969 -4.113 1 86.88 88 THR A CA 1
ATOM 716 C C . THR A 1 88 ? 10.18 4.566 -4.934 1 86.88 88 THR A C 1
ATOM 718 O O . THR A 1 88 ? 9.688 5.344 -5.754 1 86.88 88 THR A O 1
ATOM 721 N N . ASN A 1 89 ? 9.711 3.385 -4.691 1 90.94 89 ASN A N 1
ATOM 722 C CA . ASN A 1 89 ? 8.508 2.936 -5.391 1 90.94 89 ASN A CA 1
ATOM 723 C C . ASN A 1 89 ? 7.324 3.854 -5.109 1 90.94 89 ASN A C 1
ATOM 725 O O . ASN A 1 89 ? 6.57 4.195 -6.023 1 90.94 89 ASN A O 1
ATOM 729 N N . VAL A 1 90 ? 7.148 4.285 -3.875 1 88.62 90 VAL A N 1
ATOM 730 C CA . VAL A 1 90 ? 6.047 5.156 -3.492 1 88.62 90 VAL A CA 1
ATOM 731 C C . VAL A 1 90 ? 6.184 6.504 -4.195 1 88.62 90 VAL A C 1
ATOM 733 O O . VAL A 1 90 ? 5.223 7.012 -4.781 1 88.62 90 VAL A O 1
ATOM 736 N N . ILE A 1 91 ? 7.355 7.016 -4.168 1 83.56 91 ILE A N 1
ATOM 737 C CA . ILE A 1 91 ? 7.621 8.32 -4.766 1 83.56 91 ILE A CA 1
ATOM 738 C C . ILE A 1 91 ? 7.379 8.258 -6.273 1 83.56 91 ILE A C 1
ATOM 740 O O . ILE A 1 91 ? 6.734 9.141 -6.84 1 83.56 91 ILE A O 1
ATOM 744 N N . GLU A 1 92 ? 7.887 7.281 -6.91 1 85.69 92 GLU A N 1
ATOM 745 C CA . GLU A 1 92 ? 7.738 7.141 -8.352 1 85.69 92 GLU A CA 1
ATOM 746 C C . GLU A 1 92 ? 6.27 7.008 -8.75 1 85.69 92 GLU A C 1
ATOM 748 O O . GLU A 1 92 ? 5.848 7.547 -9.773 1 85.69 92 GLU A O 1
ATOM 753 N N . LYS A 1 93 ? 5.523 6.316 -7.949 1 87.88 93 LYS A N 1
ATOM 754 C CA . LYS A 1 93 ? 4.09 6.211 -8.211 1 87.88 93 LYS A CA 1
ATOM 755 C C . LYS A 1 93 ? 3.418 7.578 -8.164 1 87.88 93 LYS A C 1
ATOM 757 O O . LYS A 1 93 ? 2.57 7.895 -9 1 87.88 93 LYS A O 1
ATOM 762 N N . HIS A 1 94 ? 3.742 8.398 -7.211 1 86.81 94 HIS A N 1
ATOM 763 C CA . HIS A 1 94 ? 3.162 9.734 -7.094 1 86.81 94 HIS A CA 1
ATOM 764 C C . HIS A 1 94 ? 3.625 10.641 -8.234 1 86.81 94 HIS A C 1
ATOM 766 O O . HIS A 1 94 ? 2.842 11.43 -8.758 1 86.81 94 HIS A O 1
ATOM 772 N N . LYS A 1 95 ? 4.84 10.438 -8.633 1 83 95 LYS A N 1
ATOM 773 C CA . LYS A 1 95 ? 5.328 11.203 -9.773 1 83 95 LYS A CA 1
ATOM 774 C C . LYS A 1 95 ? 4.59 10.82 -11.055 1 83 95 LYS A C 1
ATOM 776 O O . LYS A 1 95 ? 4.227 11.688 -11.852 1 83 95 LYS A O 1
ATOM 781 N N . THR A 1 96 ? 4.43 9.594 -11.188 1 84.62 96 THR A N 1
ATOM 782 C CA . THR A 1 96 ? 3.725 9.086 -12.359 1 84.62 96 THR A CA 1
ATOM 783 C C . THR A 1 96 ? 2.297 9.625 -12.414 1 84.62 96 THR A C 1
ATOM 785 O O . THR A 1 96 ? 1.733 9.812 -13.492 1 84.62 96 THR A O 1
ATOM 788 N N . ARG A 1 97 ? 1.734 9.914 -11.258 1 85.69 97 ARG A N 1
ATOM 789 C CA . ARG A 1 97 ? 0.379 10.445 -11.18 1 85.69 97 ARG A CA 1
ATOM 790 C C . ARG A 1 97 ? 0.373 11.953 -11.414 1 85.69 97 ARG A C 1
ATOM 792 O O . ARG A 1 97 ? -0.691 12.578 -11.469 1 85.69 97 ARG A O 1
ATOM 799 N N . GLY A 1 98 ? 1.529 12.57 -11.414 1 84.19 98 GLY A N 1
ATOM 800 C CA . GLY A 1 98 ? 1.606 13.977 -11.789 1 84.19 98 GLY A CA 1
ATOM 801 C C . GLY A 1 98 ? 2.01 14.875 -10.633 1 84.19 98 GLY A C 1
ATOM 802 O O . GLY A 1 98 ? 2.041 16.109 -10.781 1 84.19 98 GLY A O 1
ATOM 803 N N . GLN A 1 99 ? 2.318 14.266 -9.516 1 85.94 99 GLN A N 1
ATOM 804 C CA . GLN A 1 99 ? 2.738 15.102 -8.398 1 85.94 99 GLN A CA 1
ATOM 805 C C . GLN A 1 99 ? 4.086 15.758 -8.68 1 85.94 99 GLN A C 1
ATOM 807 O O . GLN A 1 99 ? 4.992 15.117 -9.219 1 85.94 99 GLN A O 1
ATOM 812 N N . THR A 1 100 ? 4.102 17.016 -8.352 1 81.25 100 THR A N 1
ATOM 813 C CA . THR A 1 100 ? 5.289 17.812 -8.656 1 81.25 100 THR A CA 1
ATOM 814 C C . THR A 1 100 ? 6.246 17.812 -7.469 1 81.25 100 THR A C 1
ATOM 816 O O . THR A 1 100 ? 5.871 17.438 -6.355 1 81.25 100 THR A O 1
ATOM 819 N N . GLN A 1 101 ? 7.469 18.234 -7.777 1 79.12 101 GLN A N 1
ATOM 820 C CA . GLN A 1 101 ? 8.461 18.391 -6.719 1 79.12 101 GLN A CA 1
ATOM 821 C C . GLN A 1 101 ? 7.992 19.375 -5.664 1 79.12 101 GLN A C 1
ATOM 823 O O . GLN A 1 101 ? 8.211 19.172 -4.469 1 79.12 101 GLN A O 1
ATOM 828 N N . GLU A 1 102 ? 7.375 20.406 -6.117 1 80.31 102 GLU A N 1
ATOM 829 C CA . GLU A 1 102 ? 6.855 21.438 -5.211 1 80.31 102 GLU A CA 1
ATOM 830 C C . GLU A 1 102 ? 5.832 20.844 -4.246 1 80.31 102 GLU A C 1
ATOM 832 O O . GLU A 1 102 ? 5.848 21.156 -3.053 1 80.31 102 GLU A O 1
ATOM 837 N N . GLN A 1 103 ? 5.004 20.031 -4.711 1 80.88 103 GLN A N 1
ATOM 838 C CA . GLN A 1 103 ? 3.982 19.406 -3.875 1 80.88 103 GLN A CA 1
ATOM 839 C C . GLN A 1 103 ? 4.609 18.5 -2.816 1 80.88 103 GLN A C 1
ATOM 841 O O . GLN A 1 103 ? 4.16 18.484 -1.669 1 80.88 103 GLN A O 1
ATOM 846 N N . PHE A 1 104 ? 5.633 17.812 -3.215 1 78.12 104 PHE A N 1
ATOM 847 C CA . PHE A 1 104 ? 6.352 16.984 -2.256 1 78.12 104 PHE A CA 1
ATOM 848 C C . PHE A 1 104 ? 7.008 17.844 -1.181 1 78.12 104 PHE A C 1
ATOM 850 O O . PHE A 1 104 ? 6.984 17.484 0.001 1 78.12 104 PHE A O 1
ATOM 857 N N . GLU A 1 105 ? 7.566 18.891 -1.589 1 75.56 105 GLU A N 1
ATOM 858 C CA . GLU A 1 105 ? 8.211 19.812 -0.65 1 75.56 105 GLU A CA 1
ATOM 859 C C . GLU A 1 105 ? 7.191 20.406 0.316 1 75.56 105 GLU A C 1
ATOM 861 O O . GLU A 1 105 ? 7.484 20.594 1.499 1 75.56 105 GLU A O 1
ATOM 866 N N . GLU A 1 106 ? 6.09 20.703 -0.182 1 77.25 106 GLU A N 1
ATOM 867 C CA . GLU A 1 106 ? 5.039 21.281 0.657 1 77.25 106 GLU A CA 1
ATOM 868 C C . GLU A 1 106 ? 4.602 20.297 1.739 1 77.25 106 GLU A C 1
ATOM 870 O O . GLU A 1 106 ? 4.453 20.672 2.904 1 77.25 106 GLU A O 1
ATOM 875 N N . VAL A 1 107 ? 4.422 19.031 1.355 1 76.94 107 VAL A N 1
ATOM 876 C CA . VAL A 1 107 ? 3.975 18.031 2.314 1 76.94 107 VAL A CA 1
ATOM 877 C C . VAL A 1 107 ? 5.09 17.75 3.32 1 76.94 107 VAL A C 1
ATOM 879 O O . VAL A 1 107 ? 4.82 17.344 4.457 1 76.94 107 VAL A O 1
ATOM 882 N N . SER A 1 108 ? 6.297 17.984 2.904 1 69.38 108 SER A N 1
ATOM 883 C CA . SER A 1 108 ? 7.438 17.766 3.783 1 69.38 108 SER A CA 1
ATOM 884 C C . SER A 1 108 ? 7.754 19 4.617 1 69.38 108 SER A C 1
ATOM 886 O O . SER A 1 108 ? 8.633 18.969 5.477 1 69.38 108 SER A O 1
ATOM 888 N N . SER A 1 109 ? 7.098 20.031 4.355 1 68.56 109 SER A N 1
ATOM 889 C CA . SER A 1 109 ? 7.395 21.312 5 1 68.56 109 SER A CA 1
ATOM 890 C C . SER A 1 109 ? 7.043 21.266 6.484 1 68.56 109 SER A C 1
ATOM 892 O O . SER A 1 109 ? 6.184 20.5 6.906 1 68.56 109 SER A O 1
ATOM 894 N N . SER A 1 110 ? 7.781 22.125 7.16 1 62.78 110 SER A N 1
ATOM 895 C CA . SER A 1 110 ? 7.547 22.234 8.594 1 62.78 110 SER A CA 1
ATOM 896 C C . SER A 1 110 ? 6.117 22.688 8.883 1 62.78 110 SER A C 1
ATOM 898 O O . SER A 1 110 ? 5.508 22.25 9.859 1 62.78 110 SER A O 1
ATOM 900 N N . ARG A 1 111 ? 5.688 23.531 8.094 1 63.06 111 ARG A N 1
ATOM 901 C CA . ARG A 1 111 ? 4.324 24.016 8.281 1 63.06 111 ARG A CA 1
ATOM 902 C C . ARG A 1 111 ? 3.32 22.859 8.203 1 63.06 111 ARG A C 1
ATOM 904 O O . ARG A 1 111 ? 2.422 22.766 9.047 1 63.06 111 ARG A O 1
ATOM 911 N N . TYR A 1 112 ? 3.41 22.094 7.277 1 63.88 112 TYR A N 1
ATOM 912 C CA . TYR A 1 112 ? 2.506 20.953 7.137 1 63.88 112 TYR A CA 1
ATOM 913 C C . TYR A 1 112 ? 2.68 19.984 8.289 1 63.88 112 TYR A C 1
ATOM 915 O O . TYR A 1 112 ? 1.695 19.484 8.844 1 63.88 112 TYR A O 1
ATOM 923 N N . ARG A 1 113 ? 3.848 19.828 8.633 1 63.72 113 ARG A N 1
ATOM 924 C CA . ARG A 1 113 ? 4.117 18.922 9.75 1 63.72 113 ARG A CA 1
ATOM 925 C C . ARG A 1 113 ? 3.469 19.422 11.031 1 63.72 113 ARG A C 1
ATOM 927 O O . ARG A 1 113 ? 2.943 18.625 11.82 1 63.72 113 ARG A O 1
ATOM 934 N N . GLY A 1 114 ? 3.6 20.594 11.133 1 59.16 114 GLY A N 1
ATOM 935 C CA . GLY A 1 114 ? 2.957 21.203 12.297 1 59.16 114 GLY A CA 1
ATOM 936 C C . GLY A 1 114 ? 1.452 21 12.312 1 59.16 114 GLY A C 1
ATOM 937 O O . GLY A 1 114 ? 0.875 20.672 13.344 1 59.16 114 GLY A O 1
ATOM 938 N N . ARG A 1 115 ? 0.934 21.141 11.25 1 59.28 115 ARG A N 1
ATOM 939 C CA . ARG A 1 115 ? -0.516 21 11.148 1 59.28 115 ARG A CA 1
ATOM 940 C C . ARG A 1 115 ? -0.953 19.562 11.391 1 59.28 115 ARG A C 1
ATOM 942 O O . ARG A 1 115 ? -1.967 19.328 12.047 1 59.28 115 ARG A O 1
ATOM 949 N N . THR A 1 116 ? -0.224 18.688 10.867 1 58.72 116 THR A N 1
ATOM 950 C CA . THR A 1 116 ? -0.53 17.281 11.055 1 58.72 116 THR A CA 1
ATOM 951 C C . THR A 1 116 ? -0.41 16.891 12.531 1 58.72 116 THR A C 1
ATOM 953 O O . THR A 1 116 ? -1.216 16.125 13.039 1 58.72 116 THR A O 1
ATOM 956 N N . ARG A 1 117 ? 0.56 17.438 13.102 1 62.09 117 ARG A N 1
ATOM 957 C CA . ARG A 1 117 ? 0.746 17.188 14.531 1 62.09 117 ARG A CA 1
ATOM 958 C C . ARG A 1 117 ? -0.456 17.672 15.328 1 62.09 117 ARG A C 1
ATOM 960 O O . ARG A 1 117 ? -0.953 16.969 16.203 1 62.09 117 ARG A O 1
ATOM 967 N N . GLU A 1 118 ? -0.854 18.828 15.047 1 58.28 118 GLU A N 1
ATOM 968 C CA . GLU A 1 118 ? -2.012 19.391 15.727 1 58.28 118 GLU A CA 1
ATOM 969 C C . GLU A 1 118 ? -3.262 18.547 15.5 1 58.28 118 GLU A C 1
ATOM 971 O O . GLU A 1 118 ? -4.027 18.312 16.438 1 58.28 118 GLU A O 1
ATOM 976 N N . ALA A 1 119 ? -3.408 18.141 14.367 1 55.78 119 ALA A N 1
ATOM 977 C CA . ALA A 1 119 ? -4.578 17.328 14.031 1 55.78 119 ALA A CA 1
ATOM 978 C C . ALA A 1 119 ? -4.551 15.992 14.758 1 55.78 119 ALA A C 1
ATOM 980 O O . ALA A 1 119 ? -5.578 15.539 15.266 1 55.78 119 ALA A O 1
ATOM 981 N N . ASN A 1 120 ? -3.377 15.469 14.789 1 55.81 120 ASN A N 1
ATOM 982 C CA . ASN A 1 120 ? -3.217 14.195 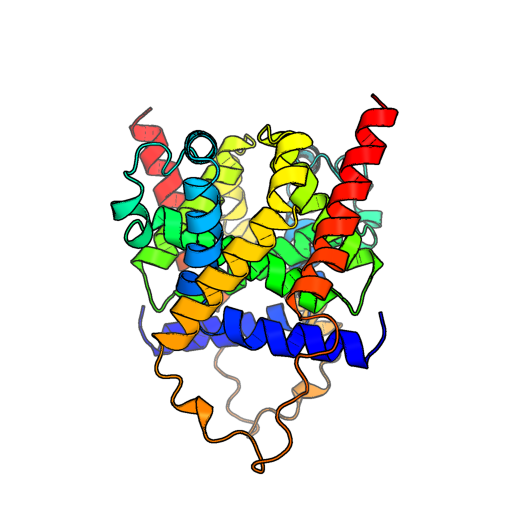15.484 1 55.81 120 ASN A CA 1
ATOM 983 C C . ASN A 1 120 ? -3.48 14.336 16.984 1 55.81 120 ASN A C 1
ATOM 985 O O . ASN A 1 120 ? -4.078 13.453 17.594 1 55.81 120 ASN A O 1
ATOM 989 N N . GLU A 1 121 ? -2.988 15.375 17.516 1 57.91 121 GLU A N 1
ATOM 990 C CA . GLU A 1 121 ? -3.207 15.648 18.922 1 57.91 121 GLU A CA 1
ATOM 991 C C . GLU A 1 121 ? -4.691 15.805 19.234 1 57.91 121 GLU A C 1
ATOM 993 O O . GLU A 1 121 ? -5.168 15.328 20.266 1 57.91 121 GLU A O 1
ATOM 998 N N . LYS A 1 122 ? -5.355 16.422 18.438 1 56.94 122 LYS A N 1
ATOM 999 C CA . LYS A 1 122 ? -6.793 16.609 18.625 1 56.94 122 LYS A CA 1
ATOM 1000 C C . LYS A 1 122 ? -7.535 15.273 18.578 1 56.94 122 LYS A C 1
ATOM 1002 O O . LYS A 1 122 ? -8.469 15.055 19.344 1 56.94 122 LYS A O 1
ATOM 1007 N N . ILE A 1 123 ? -7.168 14.523 17.75 1 53.66 123 ILE A N 1
ATOM 1008 C CA . ILE A 1 123 ? -7.785 13.203 17.625 1 53.66 123 ILE A CA 1
ATOM 1009 C C . ILE A 1 123 ? -7.43 12.359 18.859 1 53.66 123 ILE A C 1
ATOM 1011 O O . ILE A 1 123 ? -8.289 11.656 19.406 1 53.66 123 ILE A O 1
ATOM 1015 N N . ALA A 1 124 ? -6.191 12.414 19.172 1 51.38 124 ALA A N 1
ATOM 1016 C CA . ALA A 1 124 ? -5.746 11.695 20.359 1 51.38 124 ALA A CA 1
ATOM 1017 C C . ALA A 1 124 ? -6.508 12.156 21.594 1 51.38 124 ALA A C 1
ATOM 1019 O O . ALA A 1 124 ? -6.812 11.359 22.484 1 51.38 124 ALA A O 1
ATOM 1020 N N . GLU A 1 125 ? -6.719 13.367 21.688 1 53.34 125 GLU A N 1
ATOM 1021 C CA . GLU A 1 125 ? -7.457 13.93 22.812 1 53.34 125 GLU A CA 1
ATOM 1022 C C . GLU A 1 125 ? -8.906 13.453 22.828 1 53.34 125 GLU A C 1
ATOM 1024 O O . GLU A 1 125 ? -9.492 13.242 23.891 1 53.34 125 GLU A O 1
ATOM 1029 N N . LYS A 1 126 ? -9.531 13.438 21.703 1 49.66 126 LYS A N 1
ATOM 1030 C CA . LYS A 1 126 ? -10.914 12.977 21.609 1 49.66 126 LYS A CA 1
ATOM 1031 C C . LYS A 1 126 ? -11.023 11.492 21.969 1 49.66 126 LYS A C 1
ATOM 1033 O O . LYS A 1 126 ? -12.055 11.047 22.484 1 49.66 126 LYS A O 1
ATOM 1038 N N . GLU A 1 127 ? -10.203 10.758 21.5 1 43.22 127 GLU A N 1
ATOM 1039 C CA . GLU A 1 127 ? -10.203 9.344 21.859 1 43.22 127 GLU A CA 1
ATOM 1040 C C . GLU A 1 127 ? -9.75 9.148 23.312 1 43.22 127 GLU A C 1
ATOM 1042 O O . GLU A 1 127 ? -8.672 9.609 23.688 1 43.22 127 GLU A O 1
ATOM 1047 N N . LYS A 1 128 ? -10.727 9.367 24.312 1 42.38 128 LYS A N 1
ATOM 1048 C CA . LYS A 1 128 ? -10.492 9.008 25.703 1 42.38 128 LYS A CA 1
ATOM 1049 C C . LYS A 1 128 ? -9.641 7.746 25.812 1 42.38 128 LYS A C 1
ATOM 1051 O O . LYS A 1 128 ? -10.117 6.641 25.547 1 42.38 128 LYS A O 1
ATOM 1056 N N . ASP A 1 129 ? -8.586 7.676 25.391 1 35.34 129 ASP A N 1
ATOM 1057 C CA . ASP A 1 129 ? -7.758 6.48 25.516 1 35.34 129 ASP A CA 1
ATOM 1058 C C . ASP A 1 129 ? -7.844 5.895 26.922 1 35.34 129 ASP A C 1
ATOM 1060 O O . ASP A 1 129 ? -7.395 6.516 27.875 1 35.34 129 ASP A O 1
ATOM 1064 N N . PRO A 1 130 ? -8.812 5.078 27.297 1 33.94 130 PRO A N 1
ATOM 1065 C CA . PRO A 1 130 ? -8.773 4.453 28.625 1 33.94 130 PRO A CA 1
ATOM 1066 C C . PRO A 1 130 ? -7.371 3.984 29.016 1 33.94 130 PRO A C 1
ATOM 1068 O O . PRO A 1 130 ? -7.133 3.621 30.156 1 33.94 130 PRO A O 1
ATOM 1071 N N . PHE A 1 131 ? -6.707 3.52 28.016 1 31.34 131 PHE A N 1
ATOM 1072 C CA . PHE A 1 131 ? -5.371 3 28.297 1 31.34 131 PHE A CA 1
ATOM 1073 C C . PHE A 1 131 ? -4.391 4.137 28.562 1 31.34 131 PHE A C 1
ATOM 1075 O O . PHE A 1 131 ? -3.186 3.912 28.672 1 31.34 131 PHE A O 1
ATOM 1082 N N . ALA A 1 132 ? -4.746 5.344 28.594 1 30.98 132 ALA A N 1
ATOM 1083 C CA . ALA A 1 132 ? -3.949 6.449 29.125 1 30.98 132 ALA A CA 1
ATOM 1084 C C . ALA A 1 132 ? -3.266 6.055 30.438 1 30.98 132 ALA A C 1
ATOM 1086 O O . ALA A 1 132 ? -2.168 6.527 30.734 1 30.98 132 ALA A O 1
ATOM 1087 N N . GLY A 1 133 ? -4.035 5.434 31.297 1 29.98 133 GLY A N 1
ATOM 1088 C CA . GLY A 1 133 ? -3.539 5.188 32.656 1 29.98 133 GLY A CA 1
ATOM 1089 C C . GLY A 1 133 ? -2.504 4.078 32.719 1 29.98 133 GLY A C 1
ATOM 1090 O O . GLY A 1 133 ? -1.86 3.879 33.75 1 29.98 133 GLY A O 1
ATOM 1091 N N . ILE A 1 134 ? -2.787 3.018 32.125 1 29.41 134 ILE A N 1
ATOM 1092 C CA . ILE A 1 134 ? -2.078 1.837 32.594 1 29.41 134 ILE A CA 1
ATOM 1093 C C . ILE A 1 134 ? -0.644 1.847 32.062 1 29.41 134 ILE A C 1
ATOM 1095 O O . ILE A 1 134 ? -0.249 0.962 31.312 1 29.41 134 ILE A O 1
ATOM 1099 N N . GLY A 1 135 ? -0.055 3.004 31.547 1 28.88 135 GLY A N 1
ATOM 1100 C CA . GLY A 1 135 ? 1.374 2.842 31.344 1 28.88 135 GLY A CA 1
ATOM 1101 C C . GLY A 1 135 ? 2.117 2.404 32.594 1 28.88 135 GLY A C 1
ATOM 1102 O O . GLY A 1 135 ? 1.587 2.494 33.688 1 28.88 135 GLY A O 1
ATOM 1103 N N . PRO A 1 136 ? 3.092 1.504 32.5 1 26.09 136 PRO A N 1
ATOM 1104 C CA . PRO A 1 136 ? 3.674 1.218 33.812 1 26.09 136 PRO A CA 1
ATOM 1105 C C . PRO A 1 136 ? 3.592 2.406 34.781 1 26.09 136 PRO A C 1
ATOM 1107 O O . PRO A 1 136 ? 3.193 3.502 34.375 1 26.09 136 PRO A O 1
ATOM 1110 N N . ASN A 1 137 ? 4.668 2.568 35.719 1 28.19 137 ASN A N 1
ATOM 1111 C CA . ASN A 1 137 ? 4.867 3.574 36.75 1 28.19 137 ASN A CA 1
ATOM 1112 C C . ASN A 1 137 ? 4.59 4.98 36.219 1 28.19 137 ASN A C 1
ATOM 1114 O O . ASN A 1 137 ? 4.621 5.219 35.031 1 28.19 137 ASN A O 1
ATOM 1118 N N . GLY A 1 138 ? 3.996 6.059 37.031 1 28.17 138 GLY A N 1
ATOM 1119 C CA . GLY A 1 138 ? 3.805 7.5 37.062 1 28.17 138 GLY A CA 1
ATOM 1120 C C . GLY A 1 138 ? 4.809 8.258 36.219 1 28.17 138 GLY A C 1
ATOM 1121 O O . GLY A 1 138 ? 4.516 9.352 35.719 1 28.17 138 GLY A O 1
ATOM 1122 N N . SER A 1 139 ? 6.145 8.188 36.438 1 27.17 139 SER A N 1
ATOM 1123 C CA . SER A 1 139 ? 7.309 8.977 36.062 1 27.17 139 SER A CA 1
ATOM 1124 C C . SER A 1 139 ? 7.57 8.898 34.562 1 27.17 139 SER A C 1
ATOM 1126 O O . SER A 1 139 ? 8.234 9.766 34 1 27.17 139 SER A O 1
ATOM 1128 N N . ASP A 1 140 ? 7.535 7.691 34.062 1 26.84 140 ASP A N 1
ATOM 1129 C CA . ASP A 1 140 ? 8.266 7.652 32.812 1 26.84 140 ASP A CA 1
ATOM 1130 C C . ASP A 1 140 ? 7.465 8.32 31.688 1 26.84 140 ASP A C 1
ATOM 1132 O O . ASP A 1 140 ? 6.641 7.68 31.031 1 26.84 140 ASP A O 1
ATOM 1136 N N . ARG A 1 141 ? 6.781 9.422 31.859 1 28 141 ARG A N 1
ATOM 1137 C CA . ARG A 1 141 ? 6.531 10.445 30.844 1 28 141 ARG A CA 1
ATOM 1138 C C . ARG A 1 141 ? 7.617 10.43 29.766 1 28 141 ARG A C 1
ATOM 1140 O O . ARG A 1 141 ? 8.758 10.828 30.031 1 28 141 ARG A O 1
ATOM 1147 N N . ALA A 1 142 ? 7.75 9.375 29.094 1 29.59 142 ALA A N 1
ATOM 1148 C CA . ALA A 1 142 ? 8.836 9.5 28.125 1 29.59 142 ALA A CA 1
ATOM 1149 C C . ALA A 1 142 ? 8.93 10.93 27.594 1 29.59 142 ALA A C 1
ATOM 1151 O O . ALA A 1 142 ? 7.914 11.578 27.344 1 29.59 142 ALA A O 1
ATOM 1152 N N . ASP A 1 143 ? 9.898 11.648 28 1 27.45 143 ASP A N 1
ATOM 1153 C CA . ASP A 1 143 ? 10.375 12.945 27.547 1 27.45 143 ASP A CA 1
ATOM 1154 C C . ASP A 1 143 ? 10.203 13.102 26.031 1 27.45 143 ASP A C 1
ATOM 1156 O O . ASP A 1 143 ? 10.922 12.477 25.25 1 27.45 143 ASP A O 1
ATOM 1160 N N . TYR A 1 144 ? 9.062 13.125 25.531 1 30.14 144 TYR A N 1
ATOM 1161 C CA . TYR A 1 144 ? 8.672 13.586 24.203 1 30.14 144 TYR A CA 1
ATOM 1162 C C . TYR A 1 144 ? 9.531 14.766 23.766 1 30.14 144 TYR A C 1
ATOM 1164 O O . TYR A 1 144 ? 9.234 15.414 22.766 1 30.14 144 TYR A O 1
ATOM 1172 N N . SER A 1 145 ? 10.234 15.352 24.594 1 28.11 145 SER A N 1
ATOM 1173 C CA . SER A 1 145 ? 11.133 16.469 24.297 1 28.11 145 SER A CA 1
ATOM 1174 C C . SER A 1 145 ? 12.156 16.078 23.234 1 28.11 145 SER A C 1
ATOM 1176 O O . SER A 1 145 ? 12.648 16.938 22.5 1 28.11 145 SER A O 1
ATOM 1178 N N . GLN A 1 146 ? 12.93 14.938 23.344 1 27.47 146 GLN A N 1
ATOM 1179 C CA . GLN A 1 146 ? 14.023 14.609 22.438 1 27.47 146 GLN A CA 1
ATOM 1180 C C . GLN A 1 146 ? 13.508 13.977 21.156 1 27.47 146 GLN A C 1
ATOM 1182 O O . GLN A 1 146 ? 12.766 12.992 21.203 1 27.47 146 GLN A O 1
ATOM 1187 N N . GLY A 1 147 ? 13.562 14.508 19.812 1 34.47 147 GLY A N 1
ATOM 1188 C CA . GLY A 1 147 ? 13.062 14.555 18.438 1 34.47 147 GLY A CA 1
ATOM 1189 C C . GLY A 1 147 ? 11.859 13.656 18.219 1 34.47 147 GLY A C 1
ATOM 1190 O O . GLY A 1 147 ? 11.844 12.508 18.656 1 34.47 147 GLY A O 1
ATOM 1191 N N . THR A 1 148 ? 10.727 14.07 18.203 1 40.38 148 THR A N 1
ATOM 1192 C CA . THR A 1 148 ? 9.414 13.438 18.109 1 40.38 148 THR A CA 1
ATOM 1193 C C . THR A 1 148 ? 9.375 12.461 16.938 1 40.38 148 THR A C 1
ATOM 1195 O O . THR A 1 148 ? 10.211 12.531 16.031 1 40.38 148 THR A O 1
ATOM 1198 N N . GLY A 1 149 ? 8.781 11.242 17.234 1 37.31 149 GLY A N 1
ATOM 1199 C CA . GLY A 1 149 ? 8.453 10.32 16.156 1 37.31 149 GLY A CA 1
ATOM 1200 C C . GLY A 1 149 ? 8.195 11.023 14.836 1 37.31 149 GLY A C 1
ATOM 1201 O O . GLY A 1 149 ? 8.555 10.516 13.773 1 37.31 149 GLY A O 1
ATOM 1202 N N . ASP A 1 150 ? 7.656 12.234 15 1 43.19 150 ASP A N 1
ATOM 1203 C CA . ASP A 1 150 ? 7.41 13.047 13.812 1 43.19 150 ASP A CA 1
ATOM 1204 C C . ASP A 1 150 ? 8.719 13.477 13.156 1 43.19 150 ASP A C 1
ATOM 1206 O O . ASP A 1 150 ? 8.836 13.469 11.93 1 43.19 150 ASP A O 1
ATOM 1210 N N . GLU A 1 151 ? 9.57 13.93 13.938 1 42.44 151 GLU A N 1
ATOM 1211 C CA . GLU A 1 151 ? 10.859 14.352 13.391 1 42.44 151 GLU A CA 1
ATOM 1212 C C . GLU A 1 151 ? 11.578 13.195 12.711 1 42.44 151 GLU A C 1
ATOM 1214 O O . GLU A 1 151 ? 12.203 13.367 11.664 1 42.44 151 GLU A O 1
ATOM 1219 N N . ILE A 1 152 ? 11.344 12.188 13.375 1 41 152 ILE A N 1
ATOM 1220 C CA . ILE A 1 152 ? 12.008 11.008 12.836 1 41 152 ILE A CA 1
ATOM 1221 C C . ILE A 1 152 ? 11.352 10.602 11.516 1 41 152 ILE A C 1
ATOM 1223 O O . ILE A 1 152 ? 12.039 10.305 10.539 1 41 152 ILE A O 1
ATOM 1227 N N . ALA A 1 153 ? 10.047 10.594 11.586 1 46.16 153 ALA A N 1
ATOM 1228 C CA .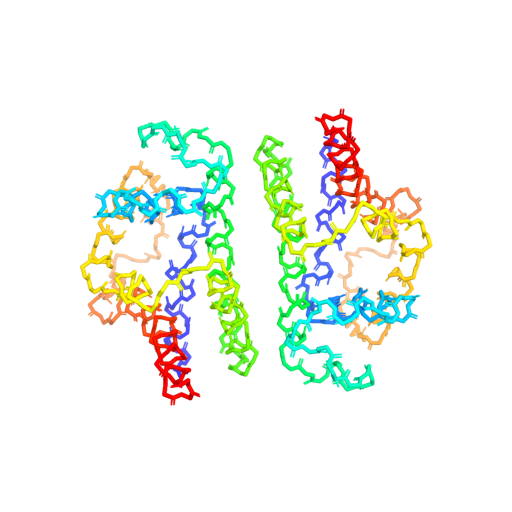 ALA A 1 153 ? 9.391 10.328 10.312 1 46.16 153 ALA A CA 1
ATOM 1229 C C . ALA A 1 153 ? 9.789 11.359 9.266 1 46.16 153 ALA A C 1
ATOM 1231 O O . ALA A 1 153 ? 10 11.023 8.094 1 46.16 153 ALA A O 1
ATOM 1232 N N . GLY A 1 154 ? 9.812 12.594 9.641 1 47.28 154 GLY A N 1
ATOM 1233 C CA . GLY A 1 154 ? 10.258 13.625 8.719 1 47.28 154 GLY A CA 1
ATOM 1234 C C . GLY A 1 154 ? 11.633 13.344 8.125 1 47.28 154 GLY A C 1
ATOM 1235 O O . GLY A 1 154 ? 11.82 13.445 6.91 1 47.28 154 GLY A O 1
ATOM 1236 N N . LYS A 1 155 ? 12.445 13.109 8.977 1 47.34 155 LYS A N 1
ATOM 1237 C CA . LYS A 1 155 ? 13.828 12.891 8.547 1 47.34 155 LYS A CA 1
ATOM 1238 C C . LYS A 1 155 ? 13.953 11.617 7.719 1 47.34 155 LYS A C 1
ATOM 1240 O O . LYS A 1 155 ? 14.688 11.586 6.73 1 47.34 155 LYS A O 1
ATOM 1245 N N . TRP A 1 156 ? 13.258 10.672 8.078 1 44.09 156 TRP A N 1
ATOM 1246 C CA . TRP A 1 156 ? 13.531 9.375 7.461 1 44.09 156 TRP A CA 1
ATOM 1247 C C . TRP A 1 156 ? 12.594 9.125 6.285 1 44.09 156 TRP A C 1
ATOM 1249 O O . TRP A 1 156 ? 12.906 8.336 5.391 1 44.09 156 TRP A O 1
ATOM 1259 N N . VAL A 1 157 ? 11.586 9.734 6.387 1 47.56 157 VAL A N 1
ATOM 1260 C CA . VAL A 1 157 ? 10.695 9.594 5.238 1 47.56 157 VAL A CA 1
ATOM 1261 C C . VAL A 1 157 ? 10.82 10.828 4.34 1 47.56 157 VAL A C 1
ATOM 1263 O O . VAL A 1 157 ? 11.094 10.703 3.145 1 47.56 157 VAL A O 1
ATOM 1266 N N . ALA A 1 158 ? 10.664 11.922 5.039 1 49.06 158 ALA A N 1
ATOM 1267 C CA . ALA A 1 158 ? 10.586 13.148 4.242 1 49.06 158 ALA A CA 1
ATOM 1268 C C . ALA A 1 158 ? 11.93 13.461 3.594 1 49.06 158 ALA A C 1
ATOM 1270 O O . ALA A 1 158 ? 11.992 13.812 2.414 1 49.06 158 ALA A O 1
ATOM 1271 N N . ASP A 1 159 ? 12.922 13.305 4.363 1 49.72 159 ASP A N 1
ATOM 1272 C CA . ASP A 1 159 ? 14.219 13.727 3.838 1 49.72 159 ASP A CA 1
ATOM 1273 C C . ASP A 1 159 ? 14.648 12.867 2.654 1 49.72 159 ASP A C 1
ATOM 1275 O O . ASP A 1 159 ? 15.031 13.383 1.604 1 49.72 159 ASP A O 1
ATOM 1279 N N . PRO A 1 160 ? 14.68 11.648 2.814 1 45.84 160 PRO A N 1
ATOM 1280 C CA . PRO A 1 160 ? 15.031 10.852 1.634 1 45.84 160 PRO A CA 1
ATOM 1281 C C . PRO A 1 160 ? 14.109 11.117 0.447 1 45.84 160 PRO A C 1
ATOM 1283 O O . PRO A 1 160 ? 14.555 11.109 -0.703 1 45.84 160 PRO A O 1
ATOM 1286 N N . LEU A 1 161 ? 12.914 11.281 0.781 1 47.88 161 LEU A N 1
ATOM 1287 C CA . LEU A 1 161 ? 11.961 11.617 -0.271 1 47.88 161 LEU A CA 1
ATOM 1288 C C . LEU A 1 161 ? 12.398 12.867 -1.026 1 47.88 161 LEU A C 1
ATOM 1290 O O . LEU A 1 161 ? 12.375 12.891 -2.26 1 47.88 161 LEU A O 1
ATOM 1294 N N . LEU A 1 162 ? 12.68 13.82 -0.216 1 49.06 162 LEU A N 1
ATOM 1295 C CA . LEU A 1 162 ? 13.102 15.086 -0.809 1 49.06 162 LEU A CA 1
ATOM 1296 C C . LEU A 1 162 ? 14.383 14.906 -1.61 1 49.06 162 LEU A C 1
ATOM 1298 O O . LEU A 1 162 ? 14.531 15.477 -2.695 1 49.06 162 LEU A O 1
ATOM 1302 N N . GLN A 1 163 ? 15.312 14.219 -1.133 1 50.28 163 GLN A N 1
ATOM 1303 C CA . GLN A 1 163 ? 16.562 13.984 -1.835 1 50.28 163 GLN A CA 1
ATOM 1304 C C . GLN A 1 163 ? 16.328 13.266 -3.158 1 50.28 163 GLN A C 1
ATOM 1306 O O . GLN A 1 163 ? 16.969 13.586 -4.168 1 50.28 163 GLN A O 1
ATOM 1311 N N . MET A 1 164 ? 15.555 12.336 -3.092 1 46.34 164 MET A N 1
ATOM 1312 C CA . MET A 1 164 ? 15.281 11.586 -4.312 1 46.34 164 MET A CA 1
ATOM 1313 C C . MET A 1 164 ? 14.602 12.469 -5.355 1 46.34 164 MET A C 1
ATOM 1315 O O . MET A 1 164 ? 14.867 12.344 -6.551 1 46.34 164 MET A O 1
ATOM 1319 N N . LEU A 1 165 ? 13.797 13.281 -4.918 1 46.97 165 LEU A N 1
ATOM 1320 C CA . LEU A 1 165 ? 13.117 14.219 -5.812 1 46.97 165 LEU A CA 1
ATOM 1321 C C . LEU A 1 165 ? 14.109 15.203 -6.418 1 46.97 165 LEU A C 1
ATOM 1323 O O . LEU A 1 165 ? 13.984 15.57 -7.59 1 46.97 165 LEU A O 1
ATOM 1327 N N . GLN A 1 166 ? 14.984 15.703 -5.629 1 46.59 166 GLN A N 1
ATOM 1328 C CA . GLN A 1 166 ? 15.984 16.641 -6.109 1 46.59 166 GLN A CA 1
ATOM 1329 C C . GLN A 1 166 ? 16.922 15.977 -7.121 1 46.59 166 GLN A C 1
ATOM 1331 O O . GLN A 1 166 ? 17.328 16.609 -8.102 1 46.59 166 GLN A O 1
ATOM 1336 N N . LYS A 1 167 ? 17.406 14.867 -6.898 1 44.47 167 LYS A N 1
ATOM 1337 C CA . LYS A 1 167 ? 18.328 14.188 -7.797 1 44.47 167 LYS A CA 1
ATOM 1338 C C . LYS A 1 167 ? 17.719 13.977 -9.172 1 44.47 167 LYS A C 1
ATOM 1340 O O . LYS A 1 167 ? 18.391 14.078 -10.195 1 44.47 167 LYS A O 1
ATOM 1345 N N . LYS A 1 168 ? 16.547 13.672 -9.383 1 43.94 168 LYS A N 1
ATOM 1346 C CA . LYS A 1 168 ? 15.938 13.484 -10.695 1 43.94 168 LYS A CA 1
ATOM 1347 C C . LYS A 1 168 ? 15.82 14.812 -11.438 1 43.94 168 LYS A C 1
ATOM 1349 O O . LYS A 1 168 ? 15.812 14.844 -12.672 1 43.94 168 LYS A O 1
ATOM 1354 N N . GLU A 1 169 ? 15.547 15.875 -10.781 1 38.47 169 GLU A N 1
ATOM 1355 C CA . GLU A 1 169 ? 15.57 17.172 -11.445 1 38.47 169 GLU A CA 1
ATOM 1356 C C . GLU A 1 169 ? 16.938 17.453 -12.055 1 38.47 169 GLU A C 1
ATOM 1358 O O . GLU A 1 169 ? 17.047 18.078 -13.117 1 38.47 169 GLU A O 1
ATOM 1363 N N . GLU A 1 170 ? 17.953 17.078 -11.492 1 39.5 170 GLU A N 1
ATOM 1364 C CA . GLU A 1 170 ? 19.25 17.344 -12.078 1 39.5 170 GLU A CA 1
ATOM 1365 C C . GLU A 1 170 ? 19.5 16.484 -13.32 1 39.5 170 GLU A C 1
ATOM 1367 O O . GLU A 1 170 ? 20.234 16.875 -14.219 1 39.5 170 GLU A O 1
ATOM 1372 N N . LYS A 1 171 ? 18.984 15.32 -13.352 1 39.81 171 LYS A N 1
ATOM 1373 C CA . LYS A 1 171 ? 19.25 14.453 -14.492 1 39.81 171 LYS A CA 1
ATOM 1374 C C . LYS A 1 171 ? 18.297 14.75 -15.641 1 39.81 171 LYS A C 1
ATOM 1376 O O . LYS A 1 171 ? 18.438 14.195 -16.734 1 39.81 171 LYS A O 1
ATOM 1381 N N . THR A 1 172 ? 17.188 15.398 -15.359 1 34.72 172 THR A N 1
ATOM 1382 C CA . THR A 1 172 ? 16.453 15.898 -16.516 1 34.72 172 THR A CA 1
ATOM 1383 C C . THR A 1 172 ? 17.031 17.234 -16.969 1 34.72 172 THR A C 1
ATOM 1385 O O . THR A 1 172 ? 17.328 18.109 -16.141 1 34.72 172 THR A O 1
ATOM 1388 N N . MET B 1 1 ? -19.438 -13.367 5.363 1 65.81 1 MET B N 1
ATOM 1389 C CA . MET B 1 1 ? -18.422 -14.266 5.91 1 65.81 1 MET B CA 1
ATOM 1390 C C . MET B 1 1 ? -18.672 -14.523 7.395 1 65.81 1 MET B C 1
ATOM 1392 O O . MET B 1 1 ? -19 -13.602 8.141 1 65.81 1 MET B O 1
ATOM 1396 N N . THR B 1 2 ? -18.531 -15.75 7.703 1 74.31 2 THR B N 1
ATOM 1397 C CA . THR B 1 2 ? -18.703 -16.109 9.109 1 74.31 2 THR B CA 1
ATOM 1398 C C . THR B 1 2 ? -17.438 -15.805 9.906 1 74.31 2 THR B C 1
ATOM 1400 O O . THR B 1 2 ? -16.375 -15.578 9.328 1 74.31 2 THR B O 1
ATOM 1403 N N . GLU B 1 3 ? -17.625 -15.734 11.227 1 80.44 3 GLU B N 1
ATOM 1404 C CA . GLU B 1 3 ? -16.484 -15.5 12.094 1 80.44 3 GLU B CA 1
ATOM 1405 C C . GLU B 1 3 ? -15.438 -16.594 11.93 1 80.44 3 GLU B C 1
ATOM 1407 O O . GLU B 1 3 ? -14.234 -16.312 11.977 1 80.44 3 GLU B O 1
ATOM 1412 N N . ARG B 1 4 ? -15.875 -17.766 11.836 1 72 4 ARG B N 1
ATOM 1413 C CA . ARG B 1 4 ? -14.969 -18.891 11.641 1 72 4 ARG B CA 1
ATOM 1414 C C . ARG B 1 4 ? -14.172 -18.734 10.344 1 72 4 ARG B C 1
ATOM 1416 O O . ARG B 1 4 ? -12.969 -18.984 10.312 1 72 4 ARG B O 1
ATOM 1423 N N . GLN B 1 5 ? -14.828 -18.328 9.297 1 69.44 5 GLN B N 1
ATOM 1424 C CA . GLN B 1 5 ? -14.172 -18.078 8.016 1 69.44 5 GLN B CA 1
ATOM 1425 C C . GLN B 1 5 ? -13.141 -16.953 8.141 1 69.44 5 GLN B C 1
ATOM 1427 O O . GLN B 1 5 ? -12.031 -17.062 7.598 1 69.44 5 GLN B O 1
ATOM 1432 N N . LYS B 1 6 ? -13.523 -15.953 8.891 1 75.06 6 LYS B N 1
ATOM 1433 C CA . LYS B 1 6 ? -12.617 -14.828 9.078 1 75.06 6 LYS B CA 1
ATOM 1434 C C . LYS B 1 6 ? -11.352 -15.258 9.82 1 75.06 6 LYS B C 1
ATOM 1436 O O . LYS B 1 6 ? -10.242 -14.875 9.43 1 75.06 6 LYS B O 1
ATOM 1441 N N . ARG B 1 7 ? -11.516 -16.047 10.758 1 74.25 7 ARG B N 1
ATOM 1442 C CA . ARG B 1 7 ? -10.383 -16.516 11.539 1 74.25 7 ARG B CA 1
ATOM 1443 C C . ARG B 1 7 ? -9.477 -17.406 10.695 1 74.25 7 ARG B C 1
ATOM 1445 O O . ARG B 1 7 ? -8.25 -17.359 10.828 1 74.25 7 ARG B O 1
ATOM 1452 N N . LEU B 1 8 ? -10.094 -18.219 9.898 1 67.25 8 LEU B N 1
ATOM 1453 C CA . LEU B 1 8 ? -9.32 -19.094 9.023 1 67.25 8 LEU B CA 1
ATOM 1454 C C . LEU B 1 8 ? -8.477 -18.266 8.055 1 67.25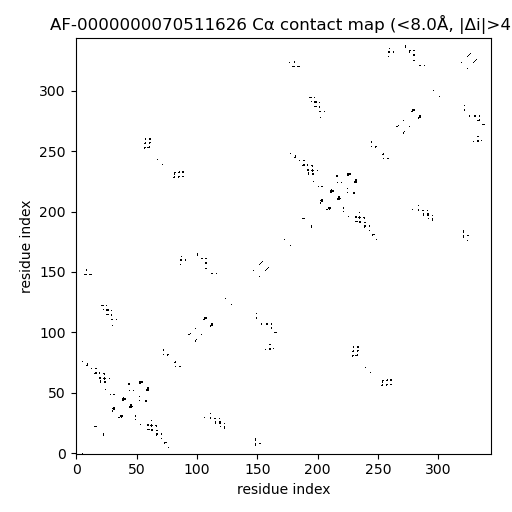 8 LEU B C 1
ATOM 1456 O O . LEU B 1 8 ? -7.305 -18.594 7.828 1 67.25 8 LEU B O 1
ATOM 1460 N N . VAL B 1 9 ? -9.062 -17.219 7.523 1 69.69 9 VAL B N 1
ATOM 1461 C CA . VAL B 1 9 ? -8.344 -16.359 6.598 1 69.69 9 VAL B CA 1
ATOM 1462 C C . VAL B 1 9 ? -7.18 -15.672 7.32 1 69.69 9 VAL B C 1
ATOM 1464 O O . VAL B 1 9 ? -6.059 -15.633 6.809 1 69.69 9 VAL B O 1
ATOM 1467 N N . GLN B 1 10 ? -7.445 -15.25 8.484 1 74.81 10 GLN B N 1
ATOM 1468 C CA . GLN B 1 10 ? -6.43 -14.555 9.266 1 74.81 10 GLN B CA 1
ATOM 1469 C C . GLN B 1 10 ? -5.277 -15.492 9.625 1 74.81 10 GLN B C 1
ATOM 1471 O O . GLN B 1 10 ? -4.109 -15.102 9.539 1 74.81 10 GLN B O 1
ATOM 1476 N N . ASN B 1 11 ? -5.566 -16.641 9.953 1 68.12 11 ASN B N 1
ATOM 1477 C CA . ASN B 1 11 ? -4.539 -17.609 10.336 1 68.12 11 ASN B CA 1
ATOM 1478 C C . ASN B 1 11 ? -3.691 -18.016 9.141 1 68.12 11 ASN B C 1
ATOM 1480 O O . ASN B 1 11 ? -2.475 -18.172 9.258 1 68.12 11 ASN B O 1
ATOM 1484 N N . THR B 1 12 ? -4.32 -18.172 8.039 1 63.81 12 THR B N 1
ATOM 1485 C CA . THR B 1 12 ? -3.607 -18.547 6.824 1 63.81 12 THR B CA 1
ATOM 1486 C C . THR B 1 12 ? -2.672 -17.422 6.387 1 63.81 12 THR B C 1
ATOM 1488 O O . THR B 1 12 ? -1.536 -17.672 5.977 1 63.81 12 THR B O 1
ATOM 1491 N N . TRP B 1 13 ? -3.166 -16.266 6.617 1 74.56 13 TRP B N 1
ATOM 1492 C CA . TRP B 1 13 ? -2.396 -15.102 6.18 1 74.56 13 TRP B CA 1
ATOM 1493 C C . TRP B 1 13 ? -1.224 -14.844 7.121 1 74.56 13 TRP B C 1
ATOM 1495 O O . TRP B 1 13 ? -0.204 -14.281 6.711 1 74.56 13 TRP B O 1
ATOM 1505 N N . ALA B 1 14 ? -1.352 -15.297 8.312 1 70.75 14 ALA B N 1
ATOM 1506 C CA . ALA B 1 14 ? -0.291 -15.094 9.297 1 70.75 14 ALA B CA 1
ATOM 1507 C C . ALA B 1 14 ? 1.02 -15.719 8.82 1 70.75 14 ALA B C 1
ATOM 1509 O O . ALA B 1 14 ? 2.1 -15.188 9.086 1 70.75 14 ALA B O 1
ATOM 1510 N N . ILE B 1 15 ? 0.955 -16.719 8.055 1 65.94 15 ILE B N 1
ATOM 1511 C CA . ILE B 1 15 ? 2.139 -17.391 7.531 1 65.94 15 ILE B CA 1
ATOM 1512 C C . ILE B 1 15 ? 2.814 -16.516 6.48 1 65.94 15 ILE B C 1
ATOM 1514 O O . ILE B 1 15 ? 4.031 -16.328 6.508 1 65.94 15 ILE B O 1
ATOM 1518 N N . ALA B 1 16 ? 2.045 -15.992 5.555 1 66.38 16 ALA B N 1
ATOM 1519 C CA . ALA B 1 16 ? 2.568 -15.125 4.5 1 66.38 16 ALA B CA 1
ATOM 1520 C C . ALA B 1 16 ? 3.199 -13.867 5.086 1 66.38 16 ALA B C 1
ATOM 1522 O O . ALA B 1 16 ? 4.199 -13.367 4.566 1 66.38 16 ALA B O 1
ATOM 1523 N N . ARG B 1 17 ? 2.645 -13.469 6.195 1 76.56 17 ARG B N 1
ATOM 1524 C CA . ARG B 1 17 ? 3.096 -12.219 6.793 1 76.56 17 ARG B CA 1
ATOM 1525 C C . ARG B 1 17 ? 4.445 -12.398 7.48 1 76.56 17 ARG B C 1
ATOM 1527 O O . ARG B 1 17 ? 5.18 -11.422 7.684 1 76.56 17 ARG B O 1
ATOM 1534 N N . LYS B 1 18 ? 4.785 -13.586 7.832 1 77.12 18 LYS B N 1
ATOM 1535 C CA . LYS B 1 18 ? 6.043 -13.844 8.531 1 77.12 18 LYS B CA 1
ATOM 1536 C C . LYS B 1 18 ? 7.238 -13.531 7.629 1 77.12 18 LYS B C 1
ATOM 1538 O O . LYS B 1 18 ? 8.266 -13.039 8.102 1 77.12 18 LYS B O 1
ATOM 1543 N N . ASP B 1 19 ? 7.105 -13.82 6.379 1 80.62 19 ASP B N 1
ATOM 1544 C CA . ASP B 1 19 ? 8.109 -13.484 5.371 1 80.62 19 ASP B CA 1
ATOM 1545 C C . ASP B 1 19 ? 7.449 -12.914 4.113 1 80.62 19 ASP B C 1
ATOM 1547 O O . ASP B 1 19 ? 7.195 -13.641 3.154 1 80.62 19 ASP B O 1
ATOM 1551 N N . GLU B 1 20 ? 7.277 -11.688 4.191 1 85.31 20 GLU B N 1
ATOM 1552 C CA . GLU B 1 20 ? 6.512 -11.016 3.145 1 85.31 20 GLU B CA 1
ATOM 1553 C C . GLU B 1 20 ? 7.266 -11.023 1.818 1 85.31 20 GLU B C 1
ATOM 1555 O O . GLU B 1 20 ? 6.656 -11.141 0.753 1 85.31 20 GLU B O 1
ATOM 1560 N N . VAL B 1 21 ? 8.586 -10.93 1.889 1 87.94 21 VAL B N 1
ATOM 1561 C CA . VAL B 1 21 ? 9.383 -10.938 0.667 1 87.94 21 VAL B CA 1
ATOM 1562 C C . VAL B 1 21 ? 9.234 -12.281 -0.04 1 87.94 21 VAL B C 1
ATOM 1564 O O . VAL B 1 21 ? 8.875 -12.336 -1.219 1 87.94 21 VAL B O 1
ATOM 1567 N N . SER B 1 22 ? 9.422 -13.336 0.694 1 83.38 22 SER B N 1
ATOM 1568 C CA . SER B 1 22 ? 9.359 -14.672 0.104 1 83.38 22 SER B CA 1
ATOM 1569 C C . SER B 1 22 ? 7.961 -14.977 -0.433 1 83.38 22 SER B C 1
ATOM 1571 O O . SER B 1 22 ? 7.82 -15.555 -1.514 1 83.38 22 SER B O 1
ATOM 1573 N N . ALA B 1 23 ? 6.953 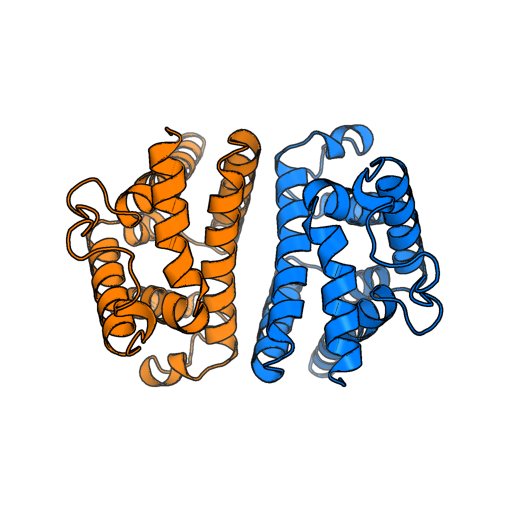-14.617 0.343 1 81.88 23 ALA B N 1
ATOM 1574 C CA . ALA B 1 23 ? 5.582 -14.844 -0.099 1 81.88 23 ALA B CA 1
ATOM 1575 C C . ALA B 1 23 ? 5.285 -14.07 -1.381 1 81.88 23 ALA B C 1
ATOM 1577 O O . ALA B 1 23 ? 4.703 -14.617 -2.322 1 81.88 23 ALA B O 1
ATOM 1578 N N . GLY B 1 24 ? 5.68 -12.828 -1.445 1 86.56 24 GLY B N 1
ATOM 1579 C CA . GLY B 1 24 ? 5.48 -12.008 -2.631 1 86.56 24 GLY B CA 1
ATOM 1580 C C . GLY B 1 24 ? 6.246 -12.516 -3.84 1 86.56 24 GLY B C 1
ATOM 1581 O O . GLY B 1 24 ? 5.723 -12.508 -4.957 1 86.56 24 GLY B O 1
ATOM 1582 N N . LEU B 1 25 ? 7.477 -12.93 -3.594 1 86.62 25 LEU B N 1
ATOM 1583 C CA . LEU B 1 25 ? 8.281 -13.5 -4.668 1 86.62 25 LEU B CA 1
ATOM 1584 C C . LEU B 1 25 ? 7.594 -14.711 -5.281 1 86.62 25 LEU B C 1
ATOM 1586 O O . LEU B 1 25 ? 7.547 -14.852 -6.504 1 86.62 25 LEU B O 1
ATOM 1590 N N . ALA B 1 26 ? 7.094 -15.57 -4.457 1 80.25 26 ALA B N 1
ATOM 1591 C CA . ALA B 1 26 ? 6.438 -16.781 -4.938 1 80.25 26 ALA B CA 1
ATOM 1592 C C . ALA B 1 26 ? 5.27 -16.438 -5.859 1 80.25 26 ALA B C 1
ATOM 1594 O O . ALA B 1 26 ? 5.125 -17.031 -6.93 1 80.25 26 ALA B O 1
ATOM 1595 N N . ILE B 1 27 ? 4.531 -15.453 -5.496 1 81.62 27 ILE B N 1
ATOM 1596 C CA . ILE B 1 27 ? 3.34 -15.062 -6.242 1 81.62 27 ILE B CA 1
ATOM 1597 C C . ILE B 1 27 ? 3.75 -14.391 -7.551 1 81.62 27 ILE B C 1
ATOM 1599 O O . ILE B 1 27 ? 3.262 -14.758 -8.625 1 81.62 27 ILE B O 1
ATOM 1603 N N . MET B 1 28 ? 4.641 -13.5 -7.488 1 88.62 28 MET B N 1
ATOM 1604 C CA . MET B 1 28 ? 4.988 -12.672 -8.641 1 88.62 28 MET B CA 1
ATOM 1605 C C . MET B 1 28 ? 5.828 -13.461 -9.641 1 88.62 28 MET B C 1
ATOM 1607 O O . MET B 1 28 ? 5.66 -13.32 -10.852 1 88.62 28 MET B O 1
ATOM 1611 N N . ILE B 1 29 ? 6.688 -14.266 -9.133 1 85.88 29 ILE B N 1
ATOM 1612 C CA . ILE B 1 29 ? 7.504 -15.078 -10.031 1 85.88 29 ILE B CA 1
ATOM 1613 C C . ILE B 1 29 ? 6.617 -16.094 -10.758 1 85.88 29 ILE B C 1
ATOM 1615 O O . ILE B 1 29 ? 6.789 -16.328 -11.953 1 85.88 29 ILE B O 1
ATOM 1619 N N . ALA B 1 30 ? 5.676 -16.734 -10.039 1 81.19 30 ALA B N 1
ATOM 1620 C CA . ALA B 1 30 ? 4.719 -17.625 -10.695 1 81.19 30 ALA B CA 1
ATOM 1621 C C . ALA B 1 30 ? 3.973 -16.906 -11.812 1 81.19 30 ALA B C 1
ATOM 1623 O O . ALA B 1 30 ? 3.75 -17.469 -12.883 1 81.19 30 ALA B O 1
ATOM 1624 N N . LEU B 1 31 ? 3.635 -15.656 -11.594 1 86.25 31 LEU B N 1
ATOM 1625 C CA . LEU B 1 31 ? 2.93 -14.844 -12.578 1 86.25 31 LEU B CA 1
ATOM 1626 C C . LEU B 1 31 ? 3.803 -14.602 -13.812 1 86.25 31 LEU B C 1
ATOM 1628 O O . LEU B 1 31 ? 3.361 -14.812 -14.938 1 86.25 31 LEU B O 1
ATOM 1632 N N . PHE B 1 32 ? 5 -14.227 -13.594 1 91.25 32 PHE B N 1
ATOM 1633 C CA . PHE B 1 32 ? 5.887 -13.867 -14.688 1 91.25 32 PHE B CA 1
ATOM 1634 C C . PHE B 1 32 ? 6.336 -15.109 -15.453 1 91.25 32 PHE B C 1
ATOM 1636 O O . PHE B 1 32 ? 6.637 -15.039 -16.641 1 91.25 32 PHE B O 1
ATOM 1643 N N . LYS B 1 33 ? 6.391 -16.188 -14.758 1 85.81 33 LYS B N 1
ATOM 1644 C CA . LYS B 1 33 ? 6.707 -17.438 -15.453 1 85.81 33 LYS B CA 1
ATOM 1645 C C . LYS B 1 33 ? 5.555 -17.859 -16.359 1 85.81 33 LYS B C 1
ATOM 1647 O O . LYS B 1 33 ? 5.781 -18.375 -17.453 1 85.81 33 LYS B O 1
ATOM 1652 N N . GLN B 1 34 ? 4.395 -17.672 -15.891 1 85 34 GLN B N 1
ATOM 1653 C CA . GLN B 1 34 ? 3.215 -18.031 -16.672 1 85 34 GLN B CA 1
ATOM 1654 C C . GLN B 1 34 ? 2.957 -17.016 -17.781 1 85 34 GLN B C 1
ATOM 1656 O O . GLN B 1 34 ? 2.523 -17.391 -18.875 1 85 34 GLN B O 1
ATOM 1661 N N . TYR B 1 35 ? 3.15 -15.766 -17.469 1 89.25 35 TYR B N 1
ATOM 1662 C CA . TYR B 1 35 ? 2.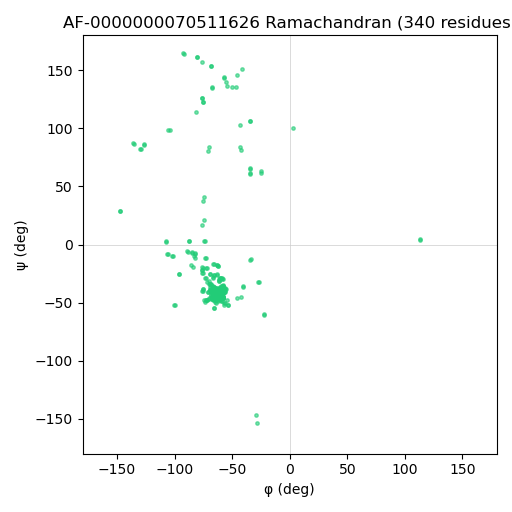947 -14.68 -18.422 1 89.25 35 TYR B CA 1
ATOM 1663 C C . TYR B 1 35 ? 4.156 -13.75 -18.469 1 89.25 35 TYR B C 1
ATOM 1665 O O . TYR B 1 35 ? 4.109 -12.633 -17.938 1 89.25 35 TYR B O 1
ATOM 1673 N N . PRO B 1 36 ? 5.176 -14.133 -19.219 1 92.38 36 PRO B N 1
ATOM 1674 C CA . PRO B 1 36 ? 6.438 -13.383 -19.203 1 92.38 36 PRO B CA 1
ATOM 1675 C C . PRO B 1 36 ? 6.281 -11.953 -19.703 1 92.38 36 PRO B C 1
ATOM 1677 O O . PRO B 1 36 ? 7.004 -11.055 -19.25 1 92.38 36 PRO B O 1
ATOM 1680 N N . GLU B 1 37 ? 5.344 -11.672 -20.5 1 92.81 37 GLU B N 1
ATOM 1681 C CA . GLU B 1 37 ? 5.156 -10.336 -21.062 1 92.81 37 GLU B CA 1
ATOM 1682 C C . GLU B 1 37 ? 4.641 -9.367 -20.016 1 92.81 37 GLU B C 1
ATOM 1684 O O . GLU B 1 37 ? 4.766 -8.148 -20.172 1 92.81 37 GLU B O 1
ATOM 1689 N N . TYR B 1 38 ? 4.07 -9.898 -18.953 1 91.38 38 TYR B N 1
ATOM 1690 C CA . TYR B 1 38 ? 3.512 -9.039 -17.906 1 91.38 38 TYR B CA 1
ATOM 1691 C C . TYR B 1 38 ? 4.613 -8.266 -17.188 1 91.38 38 TYR B C 1
ATOM 1693 O O . TYR B 1 38 ? 4.375 -7.168 -16.672 1 91.38 38 TYR B O 1
ATOM 1701 N N . GLN B 1 39 ? 5.793 -8.828 -17.141 1 94.31 39 GLN B N 1
ATOM 1702 C CA . GLN B 1 39 ? 6.891 -8.133 -16.484 1 94.31 39 GLN B CA 1
ATOM 1703 C C . GLN B 1 39 ? 7.152 -6.773 -17.109 1 94.31 39 GLN B C 1
ATOM 1705 O O . GLN B 1 39 ? 7.527 -5.824 -16.422 1 94.31 39 GLN B O 1
ATOM 1710 N N . LYS B 1 40 ? 6.895 -6.617 -18.359 1 94.44 40 LYS B N 1
ATOM 1711 C CA . LYS B 1 40 ? 7.168 -5.398 -19.125 1 94.44 40 LYS B CA 1
ATOM 1712 C C . LYS B 1 40 ? 6.289 -4.246 -18.641 1 94.44 40 LYS B C 1
ATOM 1714 O O . LYS B 1 40 ? 6.586 -3.08 -18.906 1 94.44 40 LYS B O 1
ATOM 1719 N N . GLN B 1 41 ? 5.27 -4.578 -17.938 1 91.69 41 GLN B N 1
ATOM 1720 C CA . GLN B 1 41 ? 4.344 -3.564 -17.438 1 91.69 41 GLN B CA 1
ATOM 1721 C C . GLN B 1 41 ? 4.867 -2.92 -16.156 1 91.69 41 GLN B C 1
ATOM 1723 O O . GLN B 1 41 ? 4.285 -1.953 -15.664 1 91.69 41 GLN B O 1
ATOM 1728 N N . PHE B 1 42 ? 5.945 -3.463 -15.656 1 93.5 42 PHE B N 1
ATOM 1729 C CA . PHE B 1 42 ? 6.559 -2.936 -14.445 1 93.5 42 PHE B CA 1
ATOM 1730 C C . PHE B 1 42 ? 7.836 -2.168 -14.773 1 93.5 42 PHE B C 1
ATOM 1732 O O . PHE B 1 42 ? 8.914 -2.754 -14.844 1 93.5 42 PHE B O 1
ATOM 1739 N N . LYS B 1 43 ? 7.711 -0.889 -14.836 1 91.56 43 LYS B N 1
ATOM 1740 C CA . LYS B 1 43 ? 8.773 -0.025 -15.344 1 91.56 43 LYS B CA 1
ATOM 1741 C C . LYS B 1 43 ? 10.062 -0.208 -14.539 1 91.56 43 LYS B C 1
ATOM 1743 O O . LYS B 1 43 ? 11.156 -0.197 -15.102 1 91.56 43 LYS B O 1
ATOM 1748 N N . SER B 1 44 ? 10.016 -0.435 -13.32 1 92.25 44 SER B N 1
ATOM 1749 C CA . SER B 1 44 ? 11.164 -0.422 -12.43 1 92.25 44 SER B CA 1
ATOM 1750 C C . SER B 1 44 ? 12.016 -1.679 -12.594 1 92.25 44 SER B C 1
ATOM 1752 O O . SER B 1 44 ? 13.18 -1.702 -12.203 1 92.25 44 SER B O 1
ATOM 1754 N N . PHE B 1 45 ? 11.453 -2.693 -13.148 1 95.94 45 PHE B N 1
ATOM 1755 C CA . PHE B 1 45 ? 12.219 -3.926 -13.273 1 95.94 45 PHE B CA 1
ATOM 1756 C C . PHE B 1 45 ? 11.82 -4.688 -14.531 1 95.94 45 PHE B C 1
ATOM 1758 O O . PHE B 1 45 ? 11.906 -5.918 -14.578 1 95.94 45 PHE B O 1
ATOM 1765 N N . LYS B 1 46 ? 11.391 -3.996 -15.539 1 95.44 46 LYS B N 1
ATOM 1766 C CA . LYS B 1 46 ? 10.914 -4.605 -16.781 1 95.44 46 LYS B CA 1
ATOM 1767 C C . LYS B 1 46 ? 12.047 -5.316 -17.516 1 95.44 46 LYS B C 1
ATOM 1769 O O . LYS B 1 46 ? 11.812 -6.289 -18.234 1 95.44 46 LYS B O 1
ATOM 1774 N N . ASP B 1 47 ? 13.258 -4.871 -17.297 1 95.62 47 ASP B N 1
ATOM 1775 C CA . ASP B 1 47 ? 14.383 -5.402 -18.062 1 95.62 47 ASP B CA 1
ATOM 1776 C C . ASP B 1 47 ? 15.258 -6.312 -17.203 1 95.62 47 ASP B C 1
ATOM 1778 O O . ASP B 1 47 ? 16.312 -6.758 -17.641 1 95.62 47 ASP B O 1
ATOM 1782 N N . VAL B 1 48 ? 14.914 -6.535 -16.047 1 96.56 48 VAL B N 1
ATOM 1783 C CA . VAL B 1 48 ? 15.672 -7.422 -15.156 1 96.56 48 VAL B CA 1
ATOM 1784 C C . VAL B 1 48 ? 15.391 -8.875 -15.531 1 96.56 48 VAL B C 1
ATOM 1786 O O . VAL B 1 48 ? 14.234 -9.289 -15.617 1 96.56 48 VAL B O 1
ATOM 1789 N N . PRO B 1 49 ? 16.453 -9.648 -15.789 1 96.81 49 PRO B N 1
ATOM 1790 C CA . PRO B 1 49 ? 16.219 -11.07 -16.062 1 96.81 49 PRO B CA 1
ATOM 1791 C C . PRO B 1 49 ? 15.477 -11.766 -14.914 1 96.81 49 PRO B C 1
ATOM 1793 O O . PRO B 1 49 ? 15.734 -11.484 -13.742 1 96.81 49 PRO B O 1
ATOM 1796 N N . ILE B 1 50 ? 14.586 -12.719 -15.227 1 93.56 50 ILE B N 1
ATOM 1797 C CA . ILE B 1 50 ? 13.688 -13.359 -14.273 1 93.56 50 ILE B CA 1
ATOM 1798 C C . ILE B 1 50 ? 14.5 -14.031 -13.164 1 93.56 50 ILE B C 1
ATOM 1800 O O . ILE B 1 50 ? 14.094 -14.039 -12.008 1 93.56 50 ILE B O 1
ATOM 1804 N N . ASP B 1 51 ? 15.672 -14.602 -13.469 1 93.38 51 ASP B N 1
ATOM 1805 C CA . ASP B 1 51 ? 16.5 -15.312 -12.5 1 93.38 51 ASP B CA 1
ATOM 1806 C C . ASP B 1 51 ? 17.188 -14.344 -11.539 1 93.38 51 ASP B C 1
ATOM 1808 O O . ASP B 1 51 ? 17.672 -14.75 -10.484 1 93.38 51 ASP B O 1
ATOM 1812 N N . GLU B 1 52 ? 17.141 -13.062 -11.859 1 96.88 52 GLU B N 1
ATOM 1813 C CA . GLU B 1 52 ? 17.781 -12.047 -11.023 1 96.88 52 GLU B CA 1
ATOM 1814 C C . GLU B 1 52 ? 16.75 -11.25 -10.234 1 96.88 52 GLU B C 1
ATOM 1816 O O . GLU B 1 52 ? 17.094 -10.523 -9.305 1 96.88 52 GLU B O 1
ATOM 1821 N N . LEU B 1 53 ? 15.516 -11.461 -10.523 1 95.5 53 LEU B N 1
ATOM 1822 C CA . LEU B 1 53 ? 14.43 -10.688 -9.922 1 95.5 53 LEU B CA 1
ATOM 1823 C C . LEU B 1 53 ? 14.406 -10.883 -8.406 1 95.5 53 LEU B C 1
ATOM 1825 O O . LEU B 1 53 ? 14.242 -9.914 -7.656 1 95.5 53 LEU B O 1
ATOM 1829 N N . PRO B 1 54 ? 14.664 -12.141 -7.934 1 93.94 54 PRO B N 1
ATOM 1830 C CA . PRO B 1 54 ? 14.555 -12.352 -6.488 1 93.94 54 PRO B CA 1
ATOM 1831 C C . PRO B 1 54 ? 15.562 -11.516 -5.695 1 93.94 54 PRO B C 1
ATOM 1833 O O . PRO B 1 54 ? 15.336 -11.219 -4.523 1 93.94 54 PRO B O 1
ATOM 1836 N N . LYS B 1 55 ? 16.562 -11.039 -6.305 1 95.44 55 LYS B N 1
ATOM 1837 C CA . LYS B 1 55 ? 17.609 -10.273 -5.617 1 95.44 55 LYS B CA 1
ATOM 1838 C C . LYS B 1 55 ? 17.438 -8.781 -5.859 1 95.44 55 LYS B C 1
ATOM 1840 O O . LYS B 1 55 ? 18.125 -7.965 -5.227 1 95.44 55 LYS B O 1
ATOM 1845 N N . ASN B 1 56 ? 16.594 -8.43 -6.73 1 96.88 56 ASN B N 1
ATOM 1846 C CA . ASN B 1 56 ? 16.359 -7.023 -7.059 1 96.88 56 ASN B CA 1
ATOM 1847 C C . ASN B 1 56 ? 15.531 -6.328 -5.973 1 96.88 56 ASN B C 1
ATOM 1849 O O . ASN B 1 56 ? 14.414 -6.738 -5.68 1 96.88 56 ASN B O 1
ATOM 1853 N N . LYS B 1 57 ? 16.031 -5.301 -5.418 1 95.75 57 LYS B N 1
ATOM 1854 C CA . LYS B 1 57 ? 15.406 -4.656 -4.262 1 95.75 57 LYS B CA 1
ATOM 1855 C C . LYS B 1 57 ? 14.102 -3.971 -4.652 1 95.75 57 LYS B C 1
ATOM 1857 O O . LYS B 1 57 ? 13.156 -3.928 -3.859 1 95.75 57 LYS B O 1
ATOM 1862 N N . ARG B 1 58 ? 14.055 -3.447 -5.84 1 95.94 58 ARG B N 1
ATOM 1863 C CA . ARG B 1 58 ? 12.812 -2.83 -6.297 1 95.94 58 ARG B CA 1
ATOM 1864 C C . ARG B 1 58 ? 11.711 -3.871 -6.453 1 95.94 58 ARG B C 1
ATOM 1866 O O . ARG B 1 58 ? 10.555 -3.619 -6.098 1 95.94 58 ARG B O 1
ATOM 1873 N N . PHE B 1 59 ? 12.07 -4.965 -6.969 1 97.5 59 PHE B N 1
ATOM 1874 C CA . PHE B 1 59 ? 11.125 -6.066 -7.105 1 97.5 59 PHE B CA 1
ATOM 1875 C C . PHE B 1 59 ? 10.719 -6.598 -5.738 1 97.5 59 PHE B C 1
ATOM 1877 O O . PHE B 1 59 ? 9.531 -6.844 -5.488 1 97.5 59 PHE B O 1
ATOM 1884 N N . GLN B 1 60 ? 11.609 -6.75 -4.855 1 96.12 60 GLN B N 1
ATOM 1885 C CA . GLN B 1 60 ? 11.297 -7.184 -3.498 1 96.12 60 GLN B CA 1
ATOM 1886 C C . GLN B 1 60 ? 10.336 -6.219 -2.82 1 96.12 60 GLN B C 1
ATOM 1888 O O . GLN B 1 60 ? 9.398 -6.645 -2.141 1 96.12 60 GLN B O 1
ATOM 1893 N N . ALA B 1 61 ? 10.609 -4.961 -3.02 1 96.12 61 ALA B N 1
ATOM 1894 C CA . ALA B 1 61 ? 9.734 -3.949 -2.438 1 96.12 61 ALA B CA 1
ATOM 1895 C C . ALA B 1 61 ? 8.312 -4.082 -2.977 1 96.12 61 ALA B C 1
ATOM 1897 O O . ALA B 1 61 ? 7.34 -3.918 -2.232 1 96.12 61 ALA B O 1
ATOM 1898 N N . HIS B 1 62 ? 8.195 -4.293 -4.242 1 95.75 62 HIS B N 1
ATOM 1899 C CA . HIS B 1 62 ? 6.875 -4.52 -4.816 1 95.75 62 HIS B CA 1
ATOM 1900 C C . HIS B 1 62 ? 6.219 -5.754 -4.207 1 95.75 62 HIS B C 1
ATOM 1902 O O . HIS B 1 62 ? 5.02 -5.746 -3.922 1 95.75 62 HIS B O 1
ATOM 1908 N N . CYS B 1 63 ? 6.953 -6.793 -4.008 1 90.88 63 CYS B N 1
ATOM 1909 C CA . CYS B 1 63 ? 6.449 -8.016 -3.389 1 90.88 63 CYS B CA 1
ATOM 1910 C C . CYS B 1 63 ? 5.93 -7.734 -1.983 1 90.88 63 CYS B C 1
ATOM 1912 O O . CYS B 1 63 ? 4.836 -8.172 -1.622 1 90.88 63 CYS B O 1
ATOM 1914 N N . VAL B 1 64 ? 6.684 -7.02 -1.254 1 92.06 64 VAL B N 1
ATOM 1915 C CA . VAL B 1 64 ? 6.262 -6.625 0.085 1 92.06 64 VAL B CA 1
ATOM 1916 C C . VAL B 1 64 ? 4.941 -5.855 0.005 1 92.06 64 VAL B C 1
ATOM 1918 O O . VAL B 1 64 ? 4.023 -6.105 0.786 1 92.06 64 VAL B O 1
ATOM 1921 N N . SER B 1 65 ? 4.855 -4.922 -0.921 1 94.06 65 SER B N 1
ATOM 1922 C CA . SER B 1 65 ? 3.664 -4.094 -1.072 1 94.06 65 SER B CA 1
ATOM 1923 C C . SER B 1 65 ? 2.434 -4.938 -1.381 1 94.06 65 SER B C 1
ATOM 1925 O O . SER B 1 65 ? 1.343 -4.664 -0.878 1 94.06 65 SER B O 1
ATOM 1927 N N . ILE B 1 66 ? 2.582 -5.934 -2.223 1 89.88 66 ILE B N 1
ATOM 1928 C CA . ILE B 1 66 ? 1.47 -6.805 -2.59 1 89.88 66 ILE B CA 1
ATOM 1929 C C . ILE B 1 66 ? 0.965 -7.543 -1.353 1 89.88 66 ILE B C 1
ATOM 1931 O O . ILE B 1 66 ? -0.238 -7.57 -1.085 1 89.88 66 ILE B O 1
ATOM 1935 N N . ILE B 1 67 ? 1.852 -8.117 -0.605 1 85.19 67 ILE B N 1
ATOM 1936 C CA . ILE B 1 67 ? 1.49 -8.883 0.578 1 85.19 67 ILE B CA 1
ATOM 1937 C C . ILE B 1 67 ? 0.889 -7.961 1.634 1 85.19 67 ILE B C 1
ATOM 1939 O O . ILE B 1 67 ? -0.097 -8.312 2.287 1 85.19 67 ILE B O 1
ATOM 1943 N N . SER B 1 68 ? 1.462 -6.766 1.762 1 89.38 68 SER B N 1
ATOM 1944 C CA . SER B 1 68 ? 0.943 -5.789 2.713 1 89.38 68 SER B CA 1
ATOM 1945 C C . SER B 1 68 ? -0.469 -5.352 2.342 1 89.38 68 SER B C 1
ATOM 1947 O O . SER B 1 68 ? -1.327 -5.195 3.213 1 89.38 68 SER B O 1
ATOM 1949 N N . THR B 1 69 ? -0.667 -5.109 1.107 1 89.31 69 THR B N 1
ATOM 1950 C CA . THR B 1 69 ? -1.985 -4.707 0.63 1 89.31 69 THR B CA 1
ATOM 1951 C C . THR B 1 69 ? -3.023 -5.785 0.934 1 89.31 69 THR B C 1
ATOM 1953 O O . THR B 1 69 ? -4.09 -5.492 1.473 1 89.31 69 THR B O 1
ATOM 1956 N N . PHE B 1 70 ? -2.715 -7.031 0.672 1 84.62 70 PHE B N 1
ATOM 1957 C CA . PHE B 1 70 ? -3.637 -8.125 0.971 1 84.62 70 PHE B CA 1
ATOM 1958 C C . PHE B 1 70 ? -3.84 -8.266 2.475 1 84.62 70 PHE B C 1
ATOM 1960 O O . PHE B 1 70 ? -4.953 -8.523 2.936 1 84.62 70 PHE B O 1
ATOM 1967 N N . GLY B 1 71 ? -2.777 -8.133 3.168 1 84.88 71 GLY B N 1
ATOM 1968 C CA . GLY B 1 71 ? -2.893 -8.156 4.617 1 84.88 71 GLY B CA 1
ATOM 1969 C C . GLY B 1 71 ? -3.834 -7.098 5.156 1 84.88 71 GLY B C 1
ATOM 1970 O O . GLY B 1 71 ? -4.625 -7.363 6.062 1 84.88 71 GLY B O 1
ATOM 1971 N N . LYS B 1 72 ? -3.73 -6.004 4.598 1 89.94 72 LYS B N 1
ATOM 1972 C CA . LYS B 1 72 ? -4.605 -4.922 5.039 1 89.94 72 LYS B CA 1
ATOM 1973 C C . LYS B 1 72 ? -6.066 -5.23 4.719 1 89.94 72 LYS B C 1
ATOM 1975 O O . LYS B 1 72 ? -6.953 -4.98 5.535 1 89.94 72 LYS B O 1
ATOM 1980 N N . LEU B 1 73 ? -6.312 -5.719 3.529 1 86.81 73 LEU B N 1
ATOM 1981 C CA . LEU B 1 73 ? -7.676 -6.09 3.158 1 86.81 73 LEU B CA 1
ATOM 1982 C C . LEU B 1 73 ? -8.25 -7.102 4.145 1 86.81 73 LEU B C 1
ATOM 1984 O O . LEU B 1 73 ? -9.414 -7 4.535 1 86.81 73 LEU B O 1
ATOM 1988 N N . ILE B 1 74 ? -7.461 -7.996 4.531 1 83.31 74 ILE B N 1
ATOM 1989 C CA . ILE B 1 74 ? -7.887 -9.016 5.484 1 83.31 74 ILE B CA 1
ATOM 1990 C C . ILE B 1 74 ? -8.219 -8.367 6.824 1 83.31 74 ILE B C 1
ATOM 1992 O O . ILE B 1 74 ? -9.195 -8.742 7.477 1 83.31 74 ILE B O 1
ATOM 1996 N N . GLU B 1 75 ? -7.438 -7.465 7.242 1 86.69 75 GLU B N 1
ATOM 1997 C CA . GLU B 1 75 ? -7.711 -6.742 8.484 1 86.69 75 GLU B CA 1
ATOM 1998 C C . GLU B 1 75 ? -9.031 -5.977 8.398 1 86.69 75 GLU B C 1
ATOM 2000 O O . GLU B 1 75 ? -9.719 -5.805 9.406 1 86.69 75 GLU B O 1
ATOM 2005 N N . LEU B 1 76 ? -9.406 -5.555 7.238 1 89 76 LEU B N 1
ATOM 2006 C CA . LEU B 1 76 ? -10.578 -4.707 7.055 1 89 76 LEU B CA 1
ATOM 2007 C C . LEU B 1 76 ? -11.836 -5.547 6.883 1 89 76 LEU B C 1
ATOM 2009 O O . LEU B 1 76 ? -12.93 -5.008 6.719 1 89 76 LEU B O 1
ATOM 2013 N N . MET B 1 77 ? -11.711 -6.816 6.977 1 82.88 77 MET B N 1
ATOM 2014 C CA . MET B 1 77 ? -12.836 -7.711 6.738 1 82.88 77 MET B CA 1
ATOM 2015 C C . MET B 1 77 ? -13.945 -7.473 7.762 1 82.88 77 MET B C 1
ATOM 2017 O O . MET B 1 77 ? -15.102 -7.836 7.527 1 82.88 77 MET B O 1
ATOM 2021 N N . TYR B 1 78 ? -13.664 -6.848 8.844 1 86 78 TYR B N 1
ATOM 2022 C CA . TYR B 1 78 ? -14.656 -6.562 9.875 1 86 78 TYR B CA 1
ATOM 2023 C C . TYR B 1 78 ? -15.422 -5.285 9.555 1 86 78 TYR B C 1
ATOM 2025 O O . TYR B 1 78 ? -16.375 -4.934 10.258 1 86 78 TYR B O 1
ATOM 2033 N N . ASP B 1 79 ? -15.078 -4.539 8.57 1 89.19 79 ASP B N 1
ATOM 2034 C CA . ASP B 1 79 ? -15.781 -3.402 7.977 1 89.19 79 ASP B CA 1
ATOM 2035 C C . ASP B 1 79 ? -15.953 -3.59 6.473 1 89.19 79 ASP B C 1
ATOM 2037 O O . ASP B 1 79 ? -15.172 -3.049 5.684 1 89.19 79 ASP B O 1
ATOM 2041 N N . PRO B 1 80 ? -16.984 -4.262 6.113 1 85.19 80 PRO B N 1
ATOM 2042 C CA . PRO B 1 80 ? -17.156 -4.664 4.715 1 85.19 80 PRO B CA 1
ATOM 2043 C C . PRO B 1 80 ? -17.188 -3.475 3.76 1 85.19 80 PRO B C 1
ATOM 2045 O O . PRO B 1 80 ? -16.688 -3.566 2.635 1 85.19 80 PRO B O 1
ATOM 2048 N N . GLU B 1 81 ? -17.766 -2.389 4.129 1 90.62 81 GLU B N 1
ATOM 2049 C CA . GLU B 1 81 ? -17.828 -1.216 3.262 1 90.62 81 GLU B CA 1
ATOM 2050 C C . GLU B 1 81 ? -16.438 -0.63 3.027 1 90.62 81 GLU B C 1
ATOM 2052 O O . GLU B 1 81 ? -16.094 -0.277 1.899 1 90.62 81 GLU B O 1
ATOM 2057 N N . LEU B 1 82 ? -15.719 -0.6 4.059 1 93.31 82 LEU B N 1
ATOM 2058 C CA . LEU B 1 82 ? -14.359 -0.071 3.945 1 93.31 82 LEU B CA 1
ATOM 2059 C C . LEU B 1 82 ? -13.461 -1.034 3.176 1 93.31 82 LEU B C 1
ATOM 2061 O O . LEU B 1 82 ? -12.617 -0.605 2.389 1 93.31 82 LEU B O 1
ATOM 2065 N N . MET B 1 83 ? -13.625 -2.287 3.461 1 88.94 83 MET B N 1
ATOM 2066 C CA . MET B 1 83 ? -12.867 -3.285 2.711 1 88.94 83 MET B CA 1
ATOM 2067 C C . MET B 1 83 ? -13.148 -3.168 1.217 1 88.94 83 MET B C 1
ATOM 2069 O O . MET B 1 83 ? -12.219 -3.174 0.407 1 88.94 83 MET B O 1
ATOM 2073 N N . GLN B 1 84 ? -14.391 -3.043 0.891 1 86.19 84 GLN B N 1
ATOM 2074 C CA . GLN B 1 84 ? -14.781 -2.926 -0.509 1 86.19 84 GLN B CA 1
ATOM 2075 C C . GLN B 1 84 ? -14.211 -1.655 -1.136 1 86.19 84 GLN B C 1
ATOM 2077 O O . GLN B 1 84 ? -13.766 -1.67 -2.283 1 86.19 84 GLN B O 1
ATOM 2082 N N . ALA B 1 85 ? -14.305 -0.611 -0.459 1 91.94 85 ALA B N 1
ATOM 2083 C CA . ALA B 1 85 ? -13.734 0.642 -0.95 1 91.94 85 ALA B CA 1
ATOM 2084 C C . ALA B 1 85 ? -12.234 0.509 -1.192 1 91.94 85 ALA B C 1
ATOM 2086 O O . ALA B 1 85 ? -11.719 1.003 -2.195 1 91.94 85 ALA B O 1
ATOM 2087 N N . SER B 1 86 ? -11.516 -0.159 -0.248 1 92.31 86 SER B N 1
ATOM 2088 C CA . SER B 1 86 ? -10.078 -0.372 -0.384 1 92.31 86 SER B CA 1
ATOM 2089 C C . SER B 1 86 ? -9.758 -1.225 -1.606 1 92.31 86 SER B C 1
ATOM 2091 O O . SER B 1 86 ? -8.836 -0.908 -2.369 1 92.31 86 SER B O 1
ATOM 2093 N N . LEU B 1 87 ? -10.492 -2.23 -1.753 1 87 87 LEU B N 1
ATOM 2094 C CA . LEU B 1 87 ? -10.305 -3.1 -2.91 1 87 87 LEU B CA 1
ATOM 2095 C C . LEU B 1 87 ? -10.562 -2.338 -4.207 1 87 87 LEU B C 1
ATOM 2097 O O . LEU B 1 87 ? -9.812 -2.482 -5.176 1 87 87 LEU B O 1
ATOM 2101 N N . THR B 1 88 ? -11.578 -1.581 -4.23 1 86.81 88 THR B N 1
ATOM 2102 C CA . THR B 1 88 ? -11.891 -0.767 -5.398 1 86.81 88 THR B CA 1
ATOM 2103 C C . THR B 1 88 ? -10.742 0.182 -5.727 1 86.81 88 THR B C 1
ATOM 2105 O O . THR B 1 88 ? -10.375 0.344 -6.891 1 86.81 88 THR B O 1
ATOM 2108 N N . ASN B 1 89 ? -10.203 0.777 -4.715 1 90.88 89 ASN B N 1
ATOM 2109 C CA . ASN B 1 89 ? -9.055 1.658 -4.93 1 90.88 89 ASN B CA 1
ATOM 2110 C C . ASN B 1 89 ? -7.891 0.918 -5.578 1 90.88 89 ASN B C 1
ATOM 2112 O O . ASN B 1 89 ? -7.25 1.44 -6.488 1 90.88 89 ASN B O 1
ATOM 2116 N N . VAL B 1 90 ? -7.613 -0.302 -5.141 1 88.44 90 VAL B N 1
ATOM 2117 C CA . VAL B 1 90 ? -6.516 -1.099 -5.684 1 88.44 90 VAL B CA 1
ATOM 2118 C C . VAL B 1 90 ? -6.789 -1.421 -7.152 1 88.44 90 VAL B C 1
ATOM 2120 O O . VAL B 1 90 ? -5.918 -1.243 -8 1 88.44 90 VAL B O 1
ATOM 2123 N N . ILE B 1 91 ? -7.973 -1.82 -7.414 1 83.31 91 ILE B N 1
ATOM 2124 C CA . ILE B 1 91 ? -8.359 -2.203 -8.766 1 83.31 91 ILE B CA 1
ATOM 2125 C C . ILE B 1 91 ? -8.266 -0.991 -9.695 1 83.31 91 ILE B C 1
ATOM 2127 O O . ILE B 1 91 ? -7.723 -1.086 -10.797 1 83.31 91 ILE B O 1
ATOM 2131 N N . GLU B 1 92 ? -8.789 0.091 -9.289 1 85.44 92 GLU B N 1
ATOM 2132 C CA . GLU B 1 92 ? -8.781 1.303 -10.109 1 85.44 92 GLU B CA 1
ATOM 2133 C C . GLU B 1 92 ? -7.352 1.762 -10.398 1 85.44 92 GLU B C 1
ATOM 2135 O O . GLU B 1 92 ? -7.059 2.236 -11.492 1 85.44 92 GLU B O 1
ATOM 2140 N N . LYS B 1 93 ? -6.5 1.629 -9.43 1 87.75 93 LYS B N 1
ATOM 2141 C CA . LYS B 1 93 ? -5.098 1.966 -9.656 1 87.75 93 LYS B CA 1
ATOM 2142 C C . LYS B 1 93 ? -4.484 1.086 -10.742 1 87.75 93 LYS B C 1
ATOM 2144 O O . LYS B 1 93 ? -3.74 1.573 -11.594 1 87.75 93 LYS B O 1
ATOM 2149 N N . HIS B 1 94 ? -4.754 -0.186 -10.742 1 86.69 94 HIS B N 1
ATOM 2150 C CA . HIS B 1 94 ? -4.227 -1.098 -11.75 1 86.69 94 HIS B CA 1
ATOM 2151 C C . HIS B 1 94 ? -4.836 -0.816 -13.117 1 86.69 94 HIS B C 1
ATOM 2153 O O . HIS B 1 94 ? -4.141 -0.875 -14.141 1 86.69 94 HIS B O 1
ATOM 2159 N N . LYS B 1 95 ? -6.074 -0.432 -13.109 1 82.88 95 LYS B N 1
ATOM 2160 C CA . LYS B 1 95 ? -6.707 -0.06 -14.375 1 82.88 95 LYS B CA 1
ATOM 2161 C C . LYS B 1 95 ? -6.074 1.201 -14.953 1 82.88 95 LYS B C 1
ATOM 2163 O O . LYS B 1 95 ? -5.832 1.281 -16.156 1 82.88 95 LYS B O 1
ATOM 2168 N N . THR B 1 96 ? -5.867 2.08 -14.117 1 84.25 96 THR B N 1
ATOM 2169 C CA . THR B 1 96 ? -5.254 3.338 -14.531 1 84.25 96 THR B CA 1
ATOM 2170 C C . THR B 1 96 ? -3.865 3.096 -15.117 1 84.25 96 THR B C 1
ATOM 2172 O O . THR B 1 96 ? -3.418 3.836 -15.992 1 84.25 96 THR B O 1
ATOM 2175 N N . ARG B 1 97 ? -3.209 2.049 -14.664 1 85.5 97 ARG B N 1
ATOM 2176 C CA . ARG B 1 97 ? -1.879 1.709 -15.156 1 85.5 97 ARG B CA 1
ATOM 2177 C C . ARG B 1 97 ? -1.964 0.922 -16.453 1 85.5 97 ARG B C 1
ATOM 2179 O O . ARG B 1 97 ? -0.94 0.611 -17.078 1 85.5 97 ARG B O 1
ATOM 2186 N N . GLY B 1 98 ? -3.146 0.488 -16.828 1 83.94 98 GLY B N 1
ATOM 2187 C CA . GLY B 1 98 ? -3.322 -0.123 -18.125 1 83.94 98 GLY B CA 1
ATOM 2188 C C . GLY B 1 98 ? -3.656 -1.602 -18.062 1 83.94 98 GLY B C 1
ATOM 2189 O O . GLY B 1 98 ? -3.766 -2.27 -19.094 1 83.94 98 GLY B O 1
ATOM 2190 N N . GLN B 1 99 ? -3.818 -2.086 -16.859 1 85.5 99 GLN B N 1
ATOM 2191 C CA . GLN B 1 99 ? -4.168 -3.498 -16.75 1 85.5 99 GLN B CA 1
ATOM 2192 C C . GLN B 1 99 ? -5.57 -3.758 -17.297 1 85.5 99 GLN B C 1
ATOM 2194 O O . GLN B 1 99 ? -6.492 -2.975 -17.062 1 85.5 99 GLN B O 1
ATOM 2199 N N . THR B 1 100 ? -5.621 -4.812 -18.062 1 80.75 100 THR B N 1
ATOM 2200 C CA . THR B 1 100 ? -6.871 -5.141 -18.75 1 80.75 100 THR B CA 1
ATOM 2201 C C . THR B 1 100 ? -7.711 -6.098 -17.906 1 80.75 100 THR B C 1
ATOM 2203 O O . THR B 1 100 ? -7.211 -6.691 -16.938 1 80.75 100 THR B O 1
ATOM 2206 N N . GLN B 1 101 ? -8.961 -6.188 -18.281 1 78.94 101 GLN B N 1
ATOM 2207 C CA . GLN B 1 101 ? -9.852 -7.145 -17.641 1 78.94 101 GLN B CA 1
ATOM 2208 C C . GLN B 1 101 ? -9.328 -8.57 -17.781 1 78.94 101 GLN B C 1
ATOM 2210 O O . GLN B 1 101 ? -9.422 -9.367 -16.844 1 78.94 101 GLN B O 1
ATOM 2215 N N . GLU B 1 102 ? -8.812 -8.852 -18.922 1 79.75 102 GLU B N 1
ATOM 2216 C CA . GLU B 1 102 ? -8.25 -10.172 -19.172 1 79.75 102 GLU B CA 1
ATOM 2217 C C . GLU B 1 102 ? -7.113 -10.492 -18.219 1 79.75 102 GLU B C 1
ATOM 2219 O O . GLU B 1 102 ? -7.02 -11.609 -17.703 1 79.75 102 GLU B O 1
ATOM 2224 N N . GLN B 1 103 ? -6.297 -9.578 -17.969 1 80.62 103 GLN B N 1
ATOM 2225 C CA . GLN B 1 103 ? -5.168 -9.781 -17.062 1 80.62 103 GLN B CA 1
ATOM 2226 C C . GLN B 1 103 ? -5.645 -10.047 -15.648 1 80.62 103 GLN B C 1
ATOM 2228 O O . GLN B 1 103 ? -5.082 -10.891 -14.945 1 80.62 103 GLN B O 1
ATOM 2233 N N . PHE B 1 104 ? -6.668 -9.352 -15.273 1 77.81 104 PHE B N 1
ATOM 2234 C CA . PHE B 1 104 ? -7.246 -9.594 -13.961 1 77.81 104 PHE B CA 1
ATOM 2235 C C . PHE B 1 104 ? -7.832 -10.992 -13.875 1 77.81 104 PHE B C 1
ATOM 2237 O O . PHE B 1 104 ? -7.68 -11.68 -12.859 1 77.81 104 PHE B O 1
ATOM 2244 N N . GLU B 1 105 ? -8.469 -11.375 -14.891 1 75.19 105 GLU B N 1
ATOM 2245 C CA . GLU B 1 105 ? -9.055 -12.711 -14.93 1 75.19 105 GLU B CA 1
ATOM 2246 C C . GLU B 1 105 ? -7.98 -13.789 -14.883 1 75.19 105 GLU B C 1
ATOM 2248 O O . GLU B 1 105 ? -8.164 -14.828 -14.258 1 75.19 105 GLU B O 1
ATOM 2253 N N . GLU B 1 106 ? -6.949 -13.539 -15.523 1 76.94 106 GLU B N 1
ATOM 2254 C CA . GLU B 1 106 ? -5.852 -14.5 -15.531 1 76.94 106 GLU B CA 1
ATOM 2255 C C . GLU B 1 106 ? -5.266 -14.688 -14.133 1 76.94 106 GLU B C 1
ATOM 2257 O O . GLU B 1 106 ? -5.023 -15.812 -13.703 1 76.94 106 GLU B O 1
ATOM 2262 N N . VAL B 1 107 ? -5.074 -13.578 -13.43 1 76.88 107 VAL B N 1
ATOM 2263 C CA . VAL B 1 107 ? -4.492 -13.656 -12.094 1 76.88 107 VAL B CA 1
ATOM 2264 C C . VAL B 1 107 ? -5.488 -14.305 -11.133 1 76.88 107 VAL B C 1
ATOM 2266 O O . VAL B 1 107 ? -5.09 -14.922 -10.141 1 76.88 107 VAL B O 1
ATOM 2269 N N . SER B 1 108 ? -6.742 -14.195 -11.469 1 69.06 108 SER B N 1
ATOM 2270 C CA . SER B 1 108 ? -7.777 -14.781 -10.625 1 69.06 108 SER B CA 1
ATOM 2271 C C . SER B 1 108 ? -8.062 -16.234 -11.023 1 69.06 108 SER B C 1
ATOM 2273 O O . SER B 1 108 ? -8.859 -16.906 -10.367 1 69.06 108 SER B O 1
ATOM 2275 N N . SER B 1 109 ? -7.484 -16.641 -12.031 1 68.06 109 SER B N 1
ATOM 2276 C CA . SER B 1 109 ? -7.77 -17.953 -12.578 1 68.06 109 SER B CA 1
ATOM 2277 C C . SER B 1 109 ? -7.273 -19.062 -11.656 1 68.06 109 SER B C 1
ATOM 2279 O O . SER B 1 109 ? -6.344 -18.859 -10.875 1 68.06 109 SER B O 1
ATOM 2281 N N . SER B 1 110 ? -7.977 -20.172 -11.812 1 62.53 110 SER B N 1
ATOM 2282 C CA . SER B 1 110 ? -7.605 -21.328 -11.016 1 62.53 110 SER B CA 1
ATOM 2283 C C . SER B 1 110 ? -6.176 -21.781 -11.32 1 62.53 110 SER B C 1
ATOM 2285 O O . SER B 1 110 ? -5.453 -22.219 -10.422 1 62.53 110 SER B O 1
ATOM 2287 N N . ARG B 1 111 ? -5.871 -21.688 -12.516 1 62.69 111 ARG B N 1
ATOM 2288 C CA . ARG B 1 111 ? -4.52 -22.078 -12.906 1 62.69 111 ARG B CA 1
ATOM 2289 C C . ARG B 1 111 ? -3.475 -21.234 -12.172 1 62.69 111 ARG B C 1
ATOM 2291 O O . ARG B 1 111 ? -2.492 -21.781 -11.656 1 62.69 111 ARG B O 1
ATOM 2298 N N . TYR B 1 112 ? -3.627 -20.047 -12.164 1 63.44 112 TYR B N 1
ATOM 2299 C CA . TYR B 1 112 ? -2.689 -19.172 -11.469 1 63.44 112 TYR B CA 1
ATOM 2300 C C . TYR B 1 112 ? -2.705 -19.438 -9.969 1 63.44 112 TYR B C 1
ATOM 2302 O O . TYR B 1 112 ? -1.648 -19.516 -9.336 1 63.44 112 TYR B O 1
ATOM 2310 N N . ARG B 1 113 ? -3.826 -19.656 -9.516 1 63.66 113 ARG B N 1
ATOM 2311 C CA . ARG B 1 113 ? -3.945 -19.953 -8.094 1 63.66 113 ARG B CA 1
ATOM 2312 C C . ARG B 1 113 ? -3.203 -21.234 -7.73 1 63.66 113 ARG B C 1
ATOM 2314 O O . ARG B 1 113 ? -2.566 -21.312 -6.676 1 63.66 113 ARG B O 1
ATOM 2321 N N . GLY B 1 114 ? -3.375 -22.062 -8.547 1 58.94 114 GLY B N 1
ATOM 2322 C CA . GLY B 1 114 ? -2.654 -23.312 -8.344 1 58.94 114 GLY B CA 1
ATOM 2323 C C . GLY B 1 114 ? -1.148 -23.125 -8.328 1 58.94 114 GLY B C 1
ATOM 2324 O O . GLY B 1 114 ? -0.461 -23.688 -7.473 1 58.94 114 GLY B O 1
ATOM 2325 N N . ARG B 1 115 ? -0.738 -22.375 -9.156 1 58.84 115 ARG B N 1
ATOM 2326 C CA . ARG B 1 115 ? 0.701 -22.156 -9.258 1 58.84 115 ARG B CA 1
ATOM 2327 C C . ARG B 1 115 ? 1.225 -21.406 -8.031 1 58.84 115 ARG B C 1
ATOM 2329 O O . ARG B 1 115 ? 2.307 -21.719 -7.531 1 58.84 115 ARG B O 1
ATOM 2336 N N . THR B 1 116 ? 0.488 -20.484 -7.633 1 58.44 116 THR B N 1
ATOM 2337 C CA . THR B 1 116 ? 0.873 -19.719 -6.453 1 58.44 116 THR B CA 1
ATOM 2338 C C . THR B 1 116 ? 0.912 -20.625 -5.219 1 58.44 116 THR B C 1
ATOM 2340 O O . THR B 1 116 ? 1.799 -20.484 -4.371 1 58.44 116 THR B O 1
ATOM 2343 N N . ARG B 1 117 ? -0.012 -21.438 -5.168 1 61.72 117 ARG B N 1
ATOM 2344 C CA . ARG B 1 117 ? -0.05 -22.391 -4.059 1 61.72 117 ARG B CA 1
ATOM 2345 C C . ARG B 1 117 ? 1.199 -23.266 -4.043 1 61.72 117 ARG B C 1
ATOM 2347 O O . ARG B 1 117 ? 1.808 -23.469 -2.99 1 61.72 117 ARG B O 1
ATOM 2354 N N . GLU B 1 118 ? 1.508 -23.75 -5.145 1 58.09 118 GLU B N 1
ATOM 2355 C CA . GLU B 1 118 ? 2.697 -24.594 -5.27 1 58.09 118 GLU B CA 1
ATOM 2356 C C . GLU B 1 118 ? 3.957 -23.828 -4.879 1 58.09 118 GLU B C 1
ATOM 2358 O O . GLU B 1 118 ? 4.82 -24.344 -4.176 1 58.09 118 GLU B O 1
ATOM 2363 N N . ALA B 1 119 ? 4.02 -22.688 -5.289 1 55.62 119 ALA B N 1
ATOM 2364 C CA . ALA B 1 119 ? 5.184 -21.859 -4.992 1 55.62 119 ALA B CA 1
ATOM 2365 C C . ALA B 1 119 ? 5.285 -21.578 -3.494 1 55.62 119 ALA B C 1
ATOM 2367 O O . ALA B 1 119 ? 6.375 -21.625 -2.918 1 55.62 119 ALA B O 1
ATOM 2368 N N . ASN B 1 120 ? 4.141 -21.312 -2.965 1 55.81 120 ASN B N 1
ATOM 2369 C CA . ASN B 1 120 ? 4.102 -21.047 -1.53 1 55.81 120 ASN B CA 1
ATOM 2370 C C . ASN B 1 120 ? 4.504 -22.281 -0.725 1 55.81 120 ASN B C 1
ATOM 2372 O O . ASN B 1 120 ? 5.195 -22.172 0.289 1 55.81 120 ASN B O 1
ATOM 2376 N N . GLU B 1 121 ? 4.012 -23.359 -1.135 1 57.41 121 GLU B N 1
ATOM 2377 C CA . GLU B 1 121 ? 4.355 -24.609 -0.474 1 57.41 121 GLU B CA 1
ATOM 2378 C C . GLU B 1 121 ? 5.859 -24.891 -0.542 1 57.41 121 GLU B C 1
ATOM 2380 O O . GLU B 1 121 ? 6.453 -25.359 0.427 1 57.41 121 GLU B O 1
ATOM 2385 N N . LYS B 1 122 ? 6.41 -24.625 -1.596 1 56.91 122 LYS B N 1
ATOM 2386 C CA . LYS B 1 122 ? 7.848 -24.828 -1.764 1 56.91 122 LYS B CA 1
ATOM 2387 C C . LYS B 1 122 ? 8.641 -23.906 -0.837 1 56.91 122 LYS B C 1
ATOM 2389 O O . LYS B 1 122 ? 9.656 -24.312 -0.267 1 56.91 122 LYS B O 1
ATOM 2394 N N . ILE B 1 123 ? 8.234 -22.812 -0.732 1 53.84 123 ILE B N 1
ATOM 2395 C CA . ILE B 1 123 ? 8.891 -21.859 0.151 1 53.84 123 ILE B CA 1
ATOM 2396 C C . ILE B 1 123 ? 8.695 -22.266 1.605 1 53.84 123 ILE B C 1
ATOM 2398 O O . ILE B 1 123 ? 9.625 -22.203 2.41 1 53.84 123 ILE B O 1
ATOM 2402 N N . ALA B 1 124 ? 7.496 -22.609 1.874 1 51.19 124 ALA B N 1
ATOM 2403 C CA . ALA B 1 124 ? 7.199 -23.094 3.221 1 51.19 124 ALA B CA 1
ATOM 2404 C C . ALA B 1 124 ? 8.055 -24.297 3.572 1 51.19 124 ALA B C 1
ATOM 2406 O O . ALA B 1 124 ? 8.469 -24.469 4.723 1 51.19 124 ALA B O 1
ATOM 2407 N N . GLU B 1 125 ? 8.227 -25.125 2.691 1 53.56 125 GLU B N 1
ATOM 2408 C CA . GLU B 1 125 ? 9.047 -26.328 2.9 1 53.56 125 GLU B CA 1
ATOM 2409 C C . GLU B 1 125 ? 10.508 -25.953 3.139 1 53.56 125 GLU B C 1
ATOM 2411 O O . GLU B 1 125 ? 11.203 -26.625 3.918 1 53.56 125 GLU B O 1
ATOM 2416 N N . LYS B 1 126 ? 11.031 -25.062 2.369 1 50.03 126 LYS B N 1
ATOM 2417 C CA . LYS B 1 126 ? 12.422 -24.641 2.549 1 50.03 126 LYS B CA 1
ATOM 2418 C C . LYS B 1 126 ? 12.617 -23.969 3.908 1 50.03 126 LYS B C 1
ATOM 2420 O O . LYS B 1 126 ? 13.711 -24.031 4.477 1 50.03 126 LYS B O 1
ATOM 2425 N N . GLU B 1 127 ? 11.797 -23.172 4.254 1 43.34 127 GLU B N 1
ATOM 2426 C CA . GLU B 1 127 ? 11.891 -22.578 5.582 1 43.34 127 GLU B CA 1
ATOM 2427 C C . GLU B 1 127 ? 11.57 -23.594 6.676 1 43.34 127 GLU B C 1
ATOM 2429 O O . GLU B 1 127 ? 10.516 -24.219 6.648 1 43.34 127 GLU B O 1
ATOM 2434 N N . LYS B 1 128 ? 12.633 -24.438 7.098 1 42.44 128 LYS B N 1
ATOM 2435 C CA . LYS B 1 128 ? 12.5 -25.297 8.266 1 42.44 128 LYS B CA 1
ATOM 2436 C C . LYS B 1 128 ? 11.641 -24.641 9.344 1 42.44 128 LYS B C 1
ATOM 2438 O O . LYS B 1 128 ? 12.062 -23.688 9.984 1 42.44 128 LYS B O 1
ATOM 2443 N N . ASP B 1 129 ? 10.562 -24.375 9.156 1 35.78 129 ASP B N 1
ATOM 2444 C CA . ASP B 1 129 ? 9.695 -23.766 10.156 1 35.78 129 ASP B CA 1
ATOM 2445 C C . ASP B 1 129 ? 9.898 -24.406 11.531 1 35.78 129 ASP B C 1
ATOM 2447 O O . ASP B 1 129 ? 9.555 -25.578 11.727 1 35.78 129 ASP B O 1
ATOM 2451 N N . PRO B 1 130 ? 10.883 -24.078 12.352 1 34.38 130 PRO B N 1
ATOM 2452 C CA . PRO B 1 130 ? 10.961 -24.656 13.688 1 34.38 130 PRO B CA 1
ATOM 2453 C C . PRO B 1 130 ? 9.602 -24.766 14.367 1 34.38 130 PRO B C 1
ATOM 2455 O O . PRO B 1 130 ? 9.477 -25.422 15.406 1 34.38 130 PRO B O 1
ATOM 2458 N N . PHE B 1 131 ? 8.836 -23.797 14.078 1 31.61 131 PHE B N 1
ATOM 2459 C CA . PHE B 1 131 ? 7.523 -23.781 14.719 1 31.61 131 PHE B CA 1
ATOM 2460 C C . PHE B 1 131 ? 6.605 -24.828 14.086 1 31.61 131 PHE B C 1
ATOM 2462 O O . PHE B 1 131 ? 5.414 -24.875 14.406 1 31.61 131 PHE B O 1
ATOM 2469 N N . ALA B 1 132 ? 6.992 -25.594 13.203 1 31.08 132 ALA B N 1
ATOM 2470 C CA . ALA B 1 132 ? 6.273 -26.781 12.758 1 31.08 132 ALA B CA 1
ATOM 2471 C C . ALA B 1 132 ? 5.777 -27.594 13.953 1 31.08 132 ALA B C 1
ATOM 2473 O O . ALA B 1 132 ? 4.734 -28.25 13.867 1 31.08 132 ALA B O 1
ATOM 2474 N N . GLY B 1 133 ? 6.645 -27.781 14.906 1 30.16 133 GLY B N 1
ATOM 2475 C CA . GLY B 1 133 ? 6.328 -28.688 16 1 30.16 133 GLY B CA 1
ATOM 2476 C C . GLY B 1 133 ? 5.316 -28.125 16.969 1 30.16 133 GLY B C 1
ATOM 2477 O O . GLY B 1 133 ? 4.824 -28.844 17.844 1 30.16 133 GLY B O 1
ATOM 2478 N N . ILE B 1 134 ? 5.527 -26.984 17.391 1 29.69 134 ILE B N 1
ATOM 2479 C CA . ILE B 1 134 ? 4.867 -26.641 18.641 1 29.69 134 ILE B CA 1
ATOM 2480 C C . ILE B 1 134 ? 3.379 -26.406 18.391 1 29.69 134 ILE B C 1
ATOM 2482 O O . ILE B 1 134 ? 2.916 -25.266 18.438 1 29.69 134 ILE B O 1
ATOM 2486 N N . GLY B 1 135 ? 2.742 -26.922 17.266 1 28.81 135 GLY B N 1
ATOM 2487 C CA . GLY B 1 135 ? 1.29 -26.844 17.297 1 28.81 135 GLY B CA 1
ATOM 2488 C C . GLY B 1 135 ? 0.691 -27.484 18.531 1 28.81 135 GLY B C 1
ATOM 2489 O O . GLY B 1 135 ? 1.356 -28.266 19.219 1 28.81 135 GLY B O 1
ATOM 2490 N N . PRO B 1 136 ? -0.285 -26.891 19.203 1 26.11 136 PRO B N 1
ATOM 2491 C CA . PRO B 1 136 ? -0.717 -27.719 20.328 1 26.11 136 PRO B CA 1
ATOM 2492 C C . PRO B 1 136 ? -0.517 -29.219 20.078 1 26.11 136 PRO B C 1
ATOM 2494 O O . PRO B 1 136 ? -0.175 -29.609 18.969 1 26.11 136 PRO B O 1
ATOM 2497 N N . ASN B 1 137 ? -1.37 -30.125 20.781 1 28.34 137 ASN B N 1
ATOM 2498 C CA . ASN B 1 137 ? -1.497 -31.578 20.703 1 28.34 137 ASN B CA 1
ATOM 2499 C C . ASN B 1 137 ? -1.445 -32.062 19.25 1 28.34 137 ASN B C 1
ATOM 2501 O O . ASN B 1 137 ? -1.687 -31.297 18.328 1 28.34 137 ASN B O 1
ATOM 2505 N N . GLY B 1 138 ? -0.938 -33.406 18.844 1 28.2 138 GLY B N 1
ATOM 2506 C CA . GLY B 1 138 ? -0.934 -34.344 17.719 1 28.2 138 GLY B CA 1
ATOM 2507 C C . GLY B 1 138 ? -2.08 -34.125 16.766 1 28.2 138 GLY B C 1
ATOM 2508 O O . GLY B 1 138 ? -1.965 -34.406 15.57 1 28.2 138 GLY B O 1
ATOM 2509 N N . SER B 1 139 ? -3.377 -34.219 17.125 1 27.5 139 SER B N 1
ATOM 2510 C CA . SER B 1 139 ? -4.656 -34.375 16.438 1 27.5 139 SER B CA 1
ATOM 2511 C C . SER B 1 139 ? -5.016 -33.156 15.633 1 27.5 139 SER B C 1
ATOM 2513 O O . SER B 1 139 ? -5.852 -33.219 14.727 1 27.5 139 SER B O 1
ATOM 2515 N N . ASP B 1 140 ? -4.859 -32.031 16.234 1 27.14 140 ASP B N 1
ATOM 2516 C CA . ASP B 1 140 ? -5.645 -30.984 15.586 1 27.14 140 ASP B CA 1
ATOM 2517 C C . ASP B 1 140 ? -4.992 -30.547 14.281 1 27.14 140 ASP B C 1
ATOM 2519 O O . ASP B 1 140 ? -4.168 -29.625 14.273 1 27.14 140 ASP B O 1
ATOM 2523 N N . ARG B 1 141 ? -4.383 -31.344 13.445 1 28.19 141 ARG B N 1
ATOM 2524 C CA . ARG B 1 141 ? -4.289 -31.219 11.992 1 28.19 141 ARG B CA 1
ATOM 2525 C C . ARG B 1 141 ? -5.461 -30.406 11.445 1 28.19 141 ARG B C 1
ATOM 2527 O O . ARG B 1 141 ? -6.598 -30.875 11.43 1 28.19 141 ARG B O 1
ATOM 2534 N N . ALA B 1 142 ? -5.559 -29.203 11.812 1 29.56 142 ALA B N 1
ATOM 2535 C CA . ALA B 1 142 ? -6.723 -28.562 11.203 1 29.56 142 ALA B CA 1
ATOM 2536 C C . ALA B 1 142 ? -6.973 -29.094 9.797 1 29.56 142 ALA B C 1
ATOM 2538 O O . ALA B 1 142 ? -6.027 -29.312 9.031 1 29.56 142 ALA B O 1
ATOM 2539 N N . ASP B 1 143 ? -7.945 -29.875 9.609 1 27.67 143 ASP B N 1
ATOM 2540 C CA . ASP B 1 143 ? -8.562 -30.375 8.375 1 27.67 143 ASP B CA 1
ATOM 2541 C C . ASP B 1 143 ? -8.531 -29.312 7.281 1 27.67 143 ASP B C 1
ATOM 2543 O O . ASP B 1 143 ? -9.25 -28.312 7.348 1 27.67 143 ASP B O 1
ATOM 2547 N N . TYR B 1 144 ? -7.453 -28.922 6.805 1 30.28 144 TYR B N 1
ATOM 2548 C CA . TYR B 1 144 ? -7.211 -28.219 5.555 1 30.28 144 TYR B CA 1
ATOM 2549 C C . TYR B 1 144 ? -8.203 -28.656 4.48 1 30.28 144 TYR B C 1
ATOM 2551 O O . TYR B 1 144 ? -8.039 -28.328 3.305 1 30.28 144 TYR B O 1
ATOM 2559 N N . SER B 1 145 ? -8.906 -29.656 4.656 1 28.44 145 SER B N 1
ATOM 2560 C CA . SER B 1 145 ? -9.922 -30.125 3.723 1 28.44 145 SER B CA 1
ATOM 2561 C C . SER B 1 145 ? -10.922 -29.031 3.395 1 28.44 145 SER B C 1
ATOM 2563 O O . SER B 1 145 ? -11.562 -29.047 2.338 1 28.44 145 SER B O 1
ATOM 2565 N N . GLN B 1 146 ? -11.508 -28.266 4.391 1 29.36 146 GLN B N 1
ATOM 2566 C CA . GLN B 1 146 ? -12.523 -27.297 3.998 1 29.36 146 GLN B CA 1
ATOM 2567 C C . GLN B 1 146 ? -11.891 -26.062 3.363 1 29.36 146 GLN B C 1
ATOM 2569 O O . GLN B 1 146 ? -10.719 -25.766 3.609 1 29.36 146 GLN B O 1
ATOM 2574 N N . GLY B 1 147 ? -12.422 -25.062 2.451 1 34.66 147 GLY B N 1
ATOM 2575 C CA . GLY B 1 147 ? -11.922 -24.109 1.462 1 34.66 147 GLY B CA 1
ATOM 2576 C C . GLY B 1 147 ? -10.695 -23.359 1.923 1 34.66 147 GLY B C 1
ATOM 2577 O O . GLY B 1 147 ? -10.617 -22.922 3.076 1 34.66 147 GLY B O 1
ATOM 2578 N N . THR B 1 148 ? -9.562 -23.625 1.528 1 41.38 148 THR B N 1
ATOM 2579 C CA . THR B 1 148 ? -8.242 -23.109 1.854 1 41.38 148 THR B CA 1
ATOM 2580 C C . THR B 1 148 ? -8.242 -21.578 1.874 1 41.38 148 THR B C 1
ATOM 2582 O O . THR B 1 148 ? -9.141 -20.953 1.321 1 41.38 148 THR B O 1
ATOM 2585 N N . GLY B 1 149 ? -7.59 -21.031 2.936 1 37.41 149 GLY B N 1
ATOM 2586 C CA . GLY B 1 149 ? -7.324 -19.594 2.939 1 37.41 149 GLY B CA 1
ATOM 2587 C C . GLY B 1 149 ? -7.215 -19.016 1.547 1 37.41 149 GLY B C 1
ATOM 2588 O O . GLY B 1 149 ? -7.648 -17.875 1.312 1 37.41 149 GLY B O 1
ATOM 2589 N N . ASP B 1 150 ? -6.699 -19.891 0.66 1 43.69 150 ASP B N 1
ATOM 2590 C CA . ASP B 1 150 ? -6.598 -19.484 -0.735 1 43.69 150 ASP B CA 1
ATOM 2591 C C . ASP B 1 150 ? -7.98 -19.312 -1.36 1 43.69 150 ASP B C 1
ATOM 2593 O O . ASP B 1 150 ? -8.219 -18.359 -2.115 1 43.69 150 ASP B O 1
ATOM 2597 N N . GLU B 1 151 ? -8.766 -20.25 -1.15 1 43.41 151 GLU B N 1
ATOM 2598 C CA . GLU B 1 151 ? -10.117 -20.156 -1.699 1 43.41 151 GLU B CA 1
ATOM 2599 C C . GLU B 1 151 ? -10.852 -18.938 -1.162 1 43.41 151 GLU B C 1
ATOM 2601 O O . GLU B 1 151 ? -11.586 -18.266 -1.899 1 43.41 151 GLU B O 1
ATOM 2606 N N . ILE B 1 152 ? -10.531 -18.797 0.013 1 41.66 152 ILE B N 1
ATOM 2607 C CA . ILE B 1 152 ? -11.203 -17.672 0.652 1 41.66 152 ILE B CA 1
ATOM 2608 C C . ILE B 1 152 ? -10.664 -16.359 0.085 1 41.66 152 ILE B C 1
ATOM 2610 O O . ILE B 1 152 ? -11.438 -15.453 -0.244 1 41.66 152 ILE B O 1
ATOM 2614 N N . ALA B 1 153 ? -9.344 -16.328 0.028 1 46.5 153 ALA B N 1
ATOM 2615 C CA . ALA B 1 153 ? -8.797 -15.141 -0.621 1 46.5 153 ALA B CA 1
ATOM 2616 C C . ALA B 1 153 ? -9.328 -15 -2.045 1 46.5 153 ALA B C 1
ATOM 2618 O O . ALA B 1 153 ? -9.633 -13.891 -2.496 1 46.5 153 ALA B O 1
ATOM 2619 N N . GLY B 1 154 ? -9.336 -16.078 -2.764 1 47.59 154 GLY B N 1
ATOM 2620 C CA . GLY B 1 154 ? -9.898 -16.031 -4.102 1 47.59 154 GLY B CA 1
ATOM 2621 C C . GLY B 1 154 ? -11.312 -15.477 -4.141 1 47.59 154 GLY B C 1
ATOM 2622 O O . GLY B 1 154 ? -11.617 -14.609 -4.961 1 47.59 154 GLY B O 1
ATOM 2623 N N . LYS B 1 155 ? -12.039 -16.047 -3.363 1 48.06 155 LYS B N 1
ATOM 2624 C CA . LYS B 1 155 ? -13.445 -15.648 -3.344 1 48.06 155 LYS B CA 1
ATOM 2625 C C . LYS B 1 155 ? -13.602 -14.203 -2.883 1 48.06 155 LYS B C 1
ATOM 2627 O O . LYS B 1 155 ? -14.422 -13.453 -3.424 1 48.06 155 LYS B O 1
ATOM 2632 N N . TRP B 1 156 ? -12.852 -13.812 -1.987 1 44.56 156 TRP B N 1
ATOM 2633 C CA . TRP B 1 156 ? -13.133 -12.523 -1.364 1 44.56 156 TRP B CA 1
ATOM 2634 C C . TRP B 1 156 ? -12.305 -11.414 -2.008 1 44.56 156 TRP B C 1
ATOM 2636 O O . TRP B 1 156 ? -12.68 -10.242 -1.946 1 44.56 156 TRP B O 1
ATOM 2646 N N . VAL B 1 157 ? -11.305 -11.836 -2.498 1 47.72 157 VAL B N 1
ATOM 2647 C CA . VAL B 1 157 ? -10.531 -10.82 -3.203 1 47.72 157 VAL B CA 1
ATOM 2648 C C . VAL B 1 157 ? -10.797 -10.914 -4.703 1 47.72 157 VAL B C 1
ATOM 2650 O O . VAL B 1 157 ? -11.172 -9.93 -5.34 1 47.72 157 VAL B O 1
ATOM 2653 N N . ALA B 1 158 ? -10.625 -12.141 -5.129 1 48.97 158 ALA B N 1
ATOM 2654 C CA . ALA B 1 158 ? -10.688 -12.305 -6.582 1 48.97 158 ALA B CA 1
ATOM 2655 C C . ALA B 1 158 ? -12.102 -12.062 -7.102 1 48.97 158 ALA B C 1
ATOM 2657 O O . ALA B 1 158 ? -12.289 -11.375 -8.109 1 48.97 158 ALA B O 1
ATOM 2658 N N . ASP B 1 159 ? -13.008 -12.602 -6.395 1 49.78 159 ASP B N 1
ATOM 2659 C CA . ASP B 1 159 ? -14.359 -12.516 -6.926 1 49.78 159 ASP B CA 1
ATOM 2660 C C . ASP B 1 159 ? -14.852 -11.07 -6.961 1 49.78 159 ASP B C 1
ATOM 2662 O O . ASP B 1 159 ? -15.359 -10.609 -7.98 1 49.78 159 ASP B O 1
ATOM 2666 N N . PRO B 1 160 ? -14.812 -10.414 -5.914 1 45.88 160 PRO B N 1
ATOM 2667 C CA . PRO B 1 160 ? -15.227 -9.016 -6.012 1 45.88 160 PRO B CA 1
ATOM 2668 C C . PRO B 1 160 ? -14.43 -8.234 -7.051 1 45.88 160 PRO B C 1
ATOM 2670 O O . PRO B 1 160 ? -14.984 -7.352 -7.723 1 45.88 160 PRO B O 1
ATOM 2673 N N . LEU B 1 161 ? -13.227 -8.57 -7.082 1 48.28 161 LEU B N 1
ATOM 2674 C CA . LEU B 1 161 ? -12.391 -7.93 -8.094 1 48.28 161 LEU B CA 1
ATOM 2675 C C . LEU B 1 161 ? -12.961 -8.156 -9.492 1 48.28 161 LEU B C 1
ATOM 2677 O O . LEU B 1 161 ? -13.055 -7.223 -10.289 1 48.28 161 LEU B O 1
ATOM 2681 N N . LEU B 1 162 ? -13.227 -9.375 -9.711 1 49.31 162 LEU B N 1
ATOM 2682 C CA . LEU B 1 162 ? -13.773 -9.742 -11.016 1 49.31 162 LEU B CA 1
ATOM 2683 C C . LEU B 1 162 ? -15.117 -9.055 -11.25 1 49.31 162 LEU B C 1
ATOM 2685 O O . LEU B 1 162 ? -15.391 -8.586 -12.359 1 49.31 162 LEU B O 1
ATOM 2689 N N . GLN B 1 163 ? -15.945 -9.023 -10.32 1 50.66 163 GLN B N 1
ATOM 2690 C CA . GLN B 1 163 ? -17.25 -8.383 -10.461 1 50.66 163 GLN B CA 1
ATOM 2691 C C . GLN B 1 163 ? -17.109 -6.895 -10.758 1 50.66 163 GLN B C 1
ATOM 2693 O O . GLN B 1 163 ? -17.844 -6.344 -11.578 1 50.66 163 GLN B O 1
ATOM 2698 N N . MET B 1 164 ? -16.281 -6.312 -10.07 1 46.78 164 MET B N 1
ATOM 2699 C CA . MET B 1 164 ? -16.078 -4.883 -10.281 1 46.78 164 MET B CA 1
ATOM 2700 C C . MET B 1 164 ? -15.539 -4.613 -11.688 1 46.78 164 MET B C 1
ATOM 2702 O O . MET B 1 164 ? -15.914 -3.615 -12.312 1 46.78 164 MET B O 1
ATOM 2706 N N . LEU B 1 165 ? -14.758 -5.418 -12.117 1 47.28 165 LEU B N 1
ATOM 2707 C CA . LEU B 1 165 ? -14.211 -5.289 -13.461 1 47.28 165 LE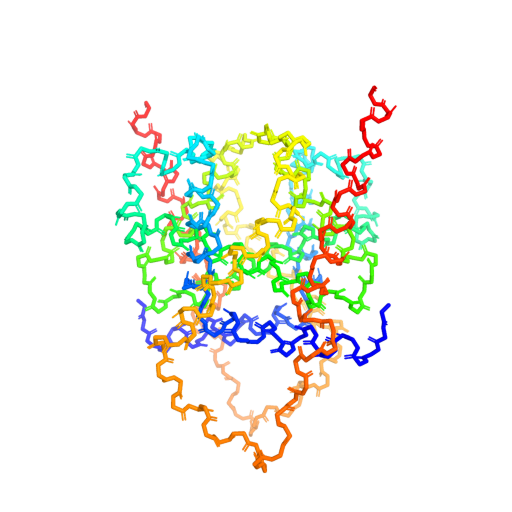U B CA 1
ATOM 2708 C C . LEU B 1 165 ? -15.305 -5.492 -14.508 1 47.28 165 LEU B C 1
ATOM 2710 O O . LEU B 1 165 ? -15.32 -4.812 -15.539 1 47.28 165 LEU B O 1
ATOM 2714 N N . GLN B 1 166 ? -16.141 -6.438 -14.32 1 46.5 166 GLN B N 1
ATOM 2715 C CA . GLN B 1 166 ? -17.234 -6.695 -15.25 1 46.5 166 GLN B CA 1
ATOM 2716 C C . GLN B 1 166 ? -18.219 -5.52 -15.289 1 46.5 166 GLN B C 1
ATOM 2718 O O . GLN B 1 166 ? -18.734 -5.18 -16.344 1 46.5 166 GLN B O 1
ATOM 2723 N N . LYS B 1 167 ? -18.641 -5.02 -14.242 1 45.75 167 LYS B N 1
ATOM 2724 C CA . LYS B 1 167 ? -19.609 -3.934 -14.219 1 45.75 167 LYS B CA 1
ATOM 2725 C C . LYS B 1 167 ? -19.109 -2.725 -15 1 45.75 167 LYS B C 1
ATOM 2727 O O . LYS B 1 167 ? -19.875 -2.033 -15.656 1 45.75 167 LYS B O 1
ATOM 2732 N N . LYS B 1 168 ? -17.969 -2.322 -14.969 1 42.94 168 LYS B N 1
ATOM 2733 C CA . LYS B 1 168 ? -17.484 -1.185 -15.742 1 42.94 168 LYS B CA 1
ATOM 2734 C C . LYS B 1 168 ? -17.5 -1.495 -17.234 1 42.94 168 LYS B C 1
ATOM 2736 O O . LYS B 1 168 ? -17.641 -0.592 -18.062 1 42.94 168 LYS B O 1
ATOM 2741 N N . GLU B 1 169 ? -17.203 -2.697 -17.672 1 39.25 169 GLU B N 1
ATOM 2742 C CA . GLU B 1 169 ? -17.359 -3.004 -19.094 1 39.25 169 GLU B CA 1
ATOM 2743 C C . GLU B 1 169 ? -18.797 -2.746 -19.547 1 39.25 169 GLU B C 1
ATOM 2745 O O . GLU B 1 169 ? -19.016 -2.314 -20.688 1 39.25 169 GLU B O 1
ATOM 2750 N N . GLU B 1 170 ? -19.719 -3.002 -18.797 1 40.28 170 GLU B N 1
ATOM 2751 C CA . GLU B 1 170 ? -21.094 -2.766 -19.25 1 40.28 170 GLU B CA 1
ATOM 2752 C C . GLU B 1 170 ? -21.391 -1.271 -19.344 1 40.28 170 GLU B C 1
ATOM 2754 O O . GLU B 1 170 ? -22.234 -0.854 -20.141 1 40.28 170 GLU B O 1
ATOM 2759 N N . LYS B 1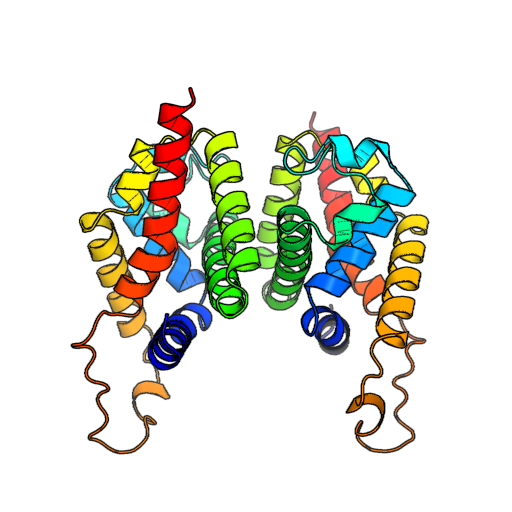 171 ? -20.812 -0.485 -18.547 1 39.31 171 LYS B N 1
ATOM 2760 C CA . LYS B 1 171 ? -21.156 0.934 -18.578 1 39.31 171 LYS B CA 1
ATOM 2761 C C . LYS B 1 171 ? -20.328 1.677 -19.625 1 39.31 171 LYS B C 1
ATOM 2763 O O . LYS B 1 171 ? -20.547 2.867 -19.859 1 39.31 171 LYS B O 1
ATOM 2768 N N . THR B 1 172 ? -19.25 1.078 -20.062 1 33.91 172 THR B N 1
ATOM 2769 C CA . THR B 1 172 ? -18.672 1.667 -21.266 1 33.91 172 THR B CA 1
ATOM 2770 C C . THR B 1 172 ? -19.391 1.156 -22.5 1 33.91 172 THR B C 1
ATOM 2772 O O . THR B 1 172 ? -19.703 -0.033 -22.609 1 33.91 172 THR B O 1
#

Organism: Lasius niger (NCBI:txid67767)